Protein AF-A0A8J2SL29-F1 (afdb_monomer_lite)

InterPro domains:
  IPR000306 FYVE zinc finger [PF01363] (141-194)
  IPR000306 FYVE zinc finger [SM00064] (136-199)
  IPR001164 Arf GTPase activating protein [PF01412] (18-70)
  IPR001164 Arf GTPase activating protein [PS50115] (1-66)
  IPR001164 Arf GTPase activating protein [SM00105] (10-122)
  IPR011011 Zinc finger, FYVE/PHD-type [SSF57903] (132-194)
  IPR013083 Zinc finger, RING/FYVE/PHD-type [G3DSA:3.30.40.10] (128-197)
  IPR017455 Zinc finger, FYVE-related [PS50178] (144-193)
  IPR037278 ARFGAP/RecO-like zinc finger [SSF57863] (17-88)
  IPR038508 ArfGAP domain superfamily [G3DSA:1.10.220.150] (13-124)
  IPR052113 FYVE-type Zinc Finger Domain-Containing Protein [PTHR39490] (139-193)

Foldseek 3Di:
DDDPDDDDDDDPDDQLDLQAALQPRHGCPPWWKAFLLLLHTHHPVLLVLQVVLPVLQTDIDTCVPRNDPGHRDSRVSQVQCVVVVNHSVNLNLADSNLSSVDPSNVVSSVPPCSCVVVVDDDDPDVVVVVVSVVLVPFAAAQDPVNPQAFPPPRHGADPVFDWDAARNHNGTHTCVQFPPVLPPDPDTHGCVVRPPDPPDDPPPDDD

Radius of gyration: 20.46 Å; chains: 1; bounding box: 48×58×51 Å

Structure (mmCIF, N/CA/C/O backbone):
data_AF-A0A8J2SL29-F1
#
_entry.id   AF-A0A8J2SL29-F1
#
loop_
_atom_site.group_PDB
_atom_site.id
_atom_site.type_symbol
_atom_site.label_atom_id
_atom_site.label_alt_id
_atom_site.label_comp_id
_atom_site.label_asym_id
_atom_site.label_entity_id
_atom_site.label_seq_id
_atom_site.pdbx_PDB_ins_code
_atom_site.Cartn_x
_atom_site.Cartn_y
_atom_site.Cartn_z
_atom_site.occupancy
_atom_site.B_iso_or_equiv
_atom_site.auth_seq_id
_atom_site.auth_comp_id
_atom_site.auth_asym_id
_atom_site.auth_atom_id
_atom_site.pdbx_PDB_model_num
ATOM 1 N N . MET A 1 1 ? 18.173 -41.285 18.197 1.00 41.50 1 MET A N 1
ATOM 2 C CA . MET A 1 1 ? 18.536 -40.962 16.802 1.00 41.50 1 MET A CA 1
ATOM 3 C C . MET A 1 1 ? 17.328 -40.302 16.167 1.00 41.50 1 MET A C 1
ATOM 5 O O . MET A 1 1 ? 16.342 -40.976 15.888 1.00 41.50 1 MET A O 1
ATOM 9 N N . SER A 1 2 ? 17.353 -38.969 16.157 1.00 39.78 2 SER A N 1
ATOM 10 C CA . SER A 1 2 ? 16.231 -38.094 15.820 1.00 39.78 2 SER A CA 1
ATOM 11 C C . SER A 1 2 ? 15.780 -38.277 14.377 1.00 39.78 2 SER A C 1
ATOM 13 O O . SER A 1 2 ? 16.596 -38.396 13.471 1.00 39.78 2 SER A O 1
ATOM 15 N N . ARG A 1 3 ? 14.461 -38.296 14.180 1.00 40.00 3 ARG A N 1
ATOM 16 C CA . ARG A 1 3 ? 13.838 -38.171 12.865 1.00 40.00 3 ARG A CA 1
ATOM 17 C C . ARG A 1 3 ? 13.868 -36.692 12.497 1.00 40.00 3 ARG A C 1
ATOM 19 O O . ARG A 1 3 ? 13.018 -35.936 12.961 1.00 40.00 3 ARG A O 1
ATOM 26 N N . ASP A 1 4 ? 14.858 -36.294 11.710 1.00 35.22 4 ASP A N 1
ATOM 27 C CA . ASP A 1 4 ? 14.908 -34.964 11.114 1.00 35.22 4 ASP A CA 1
ATOM 28 C C . ASP A 1 4 ? 13.793 -34.850 10.071 1.00 35.22 4 ASP A C 1
ATOM 30 O O . ASP A 1 4 ? 13.868 -35.378 8.961 1.00 35.22 4 ASP A O 1
ATOM 34 N N . ALA A 1 5 ? 12.701 -34.200 10.469 1.00 40.53 5 ALA A N 1
ATOM 35 C CA . ALA A 1 5 ? 11.643 -33.790 9.565 1.00 40.53 5 ALA A CA 1
ATOM 36 C C . ALA A 1 5 ? 12.177 -32.643 8.698 1.00 40.53 5 ALA A C 1
ATOM 38 O O . ALA A 1 5 ? 12.240 -31.493 9.135 1.00 40.53 5 ALA A O 1
ATOM 39 N N . ALA A 1 6 ? 12.577 -32.972 7.470 1.00 39.78 6 ALA A N 1
ATOM 40 C CA . ALA A 1 6 ? 12.881 -31.990 6.442 1.00 39.78 6 ALA A CA 1
ATOM 41 C C . ALA A 1 6 ? 11.675 -31.051 6.259 1.00 39.78 6 ALA A C 1
ATOM 43 O O . ALA A 1 6 ? 10.562 -31.483 5.949 1.00 39.78 6 ALA A O 1
ATOM 44 N N . GLN A 1 7 ? 11.899 -29.758 6.493 1.00 42.91 7 GLN A N 1
ATOM 45 C CA . GLN A 1 7 ? 10.931 -28.709 6.193 1.00 42.91 7 GLN A CA 1
ATOM 46 C C . GLN A 1 7 ? 10.674 -28.670 4.676 1.00 42.91 7 GLN A C 1
ATOM 48 O O . GLN A 1 7 ? 11.618 -28.839 3.901 1.00 42.91 7 GLN A O 1
ATOM 53 N N . PRO A 1 8 ? 9.435 -28.419 4.217 1.00 36.78 8 PRO A N 1
ATOM 54 C CA . PRO A 1 8 ? 9.171 -28.258 2.795 1.00 36.78 8 PRO A CA 1
ATOM 55 C C . PRO A 1 8 ? 9.864 -26.984 2.298 1.00 36.78 8 PRO A C 1
ATOM 57 O O . PRO A 1 8 ? 9.549 -25.877 2.739 1.00 36.78 8 PRO A O 1
ATOM 60 N N . SER A 1 9 ? 10.817 -27.151 1.381 1.00 40.56 9 SER A N 1
ATOM 61 C CA . SER A 1 9 ? 11.434 -26.067 0.620 1.00 40.56 9 SER A CA 1
ATOM 62 C C . SER A 1 9 ? 10.350 -25.228 -0.055 1.00 40.56 9 SER A C 1
ATOM 64 O O . SER A 1 9 ? 9.473 -25.770 -0.733 1.00 40.56 9 SER A O 1
ATOM 66 N N . ALA A 1 10 ? 10.404 -23.913 0.148 1.00 34.53 10 ALA A N 1
ATOM 67 C CA . ALA A 1 10 ? 9.470 -22.963 -0.434 1.00 34.53 10 ALA A CA 1
ATOM 68 C C . ALA A 1 10 ? 9.444 -23.108 -1.964 1.00 34.53 10 ALA A C 1
ATOM 70 O O . ALA A 1 10 ? 10.492 -23.111 -2.608 1.00 34.53 10 ALA A O 1
ATOM 71 N N . ALA A 1 11 ? 8.246 -23.234 -2.540 1.00 30.81 11 ALA A N 1
ATOM 72 C CA . ALA A 1 11 ? 8.062 -23.159 -3.984 1.00 30.81 11 ALA A CA 1
ATOM 73 C C . ALA A 1 11 ? 8.686 -21.852 -4.519 1.00 30.81 11 ALA A C 1
ATOM 75 O O . ALA A 1 11 ? 8.551 -20.817 -3.854 1.00 30.81 11 ALA A O 1
ATOM 76 N N . PRO A 1 12 ? 9.355 -21.871 -5.688 1.00 37.59 12 PRO A N 1
ATOM 77 C CA . PRO A 1 12 ? 9.906 -20.658 -6.276 1.00 37.59 12 PRO A CA 1
ATOM 78 C C . PRO A 1 12 ? 8.771 -19.653 -6.476 1.00 37.59 12 PRO A C 1
ATOM 80 O O . PRO A 1 12 ? 7.705 -20.000 -6.991 1.00 37.59 12 PRO A O 1
ATOM 83 N N . ALA A 1 13 ? 8.983 -18.422 -6.010 1.00 43.22 13 ALA A N 1
ATOM 84 C CA . ALA A 1 13 ? 8.060 -17.321 -6.232 1.00 43.22 13 ALA A CA 1
ATOM 85 C C . ALA A 1 13 ? 7.723 -17.267 -7.728 1.00 43.22 13 ALA A C 1
ATOM 87 O O . ALA A 1 13 ? 8.631 -17.203 -8.555 1.00 43.22 13 ALA A O 1
ATOM 88 N N . ALA A 1 14 ? 6.435 -17.352 -8.076 1.00 43.16 14 ALA A N 1
ATOM 89 C CA . ALA A 1 14 ? 5.987 -17.201 -9.455 1.00 43.16 14 ALA A CA 1
ATOM 90 C C . ALA A 1 14 ? 6.643 -15.946 -10.052 1.00 43.16 14 ALA A C 1
ATOM 92 O O . ALA A 1 14 ? 6.607 -14.887 -9.418 1.00 43.16 14 ALA A O 1
ATOM 93 N N . ALA A 1 15 ? 7.298 -16.097 -11.207 1.00 53.41 15 ALA A N 1
ATOM 94 C CA . ALA A 1 15 ? 8.053 -15.029 -11.850 1.00 53.41 15 ALA A CA 1
ATOM 95 C C . ALA A 1 15 ? 7.168 -13.780 -11.971 1.00 53.41 15 ALA A C 1
ATOM 97 O O . ALA A 1 15 ? 6.084 -13.838 -12.550 1.00 53.41 15 ALA A O 1
ATOM 98 N N . LEU A 1 16 ? 7.596 -12.677 -11.352 1.00 70.19 16 LEU A N 1
ATOM 99 C CA . LEU A 1 16 ? 6.881 -11.411 -11.441 1.00 70.19 16 LEU A CA 1
ATOM 100 C C . LEU A 1 16 ? 7.092 -10.878 -12.861 1.00 70.19 16 LEU A C 1
ATOM 102 O O . LEU A 1 16 ? 8.197 -10.454 -13.188 1.00 70.19 16 LEU A O 1
ATOM 106 N N . ASP A 1 17 ? 6.064 -10.946 -13.701 1.00 80.38 17 ASP A N 1
ATOM 107 C CA . ASP A 1 17 ? 6.131 -10.395 -15.052 1.00 80.38 17 ASP A CA 1
ATOM 108 C C . ASP A 1 17 ? 5.921 -8.868 -15.058 1.00 80.38 17 ASP A C 1
ATOM 110 O O . ASP A 1 17 ? 5.335 -8.284 -14.139 1.00 80.38 17 ASP A O 1
ATOM 114 N N . ASP A 1 18 ? 6.397 -8.216 -16.117 1.00 83.81 18 ASP A N 1
ATOM 115 C CA . ASP A 1 18 ? 6.197 -6.783 -16.388 1.00 83.81 18 ASP A CA 1
ATOM 116 C C . ASP A 1 18 ? 4.820 -6.470 -16.997 1.00 83.81 18 ASP A C 1
ATOM 118 O O . ASP A 1 18 ? 4.475 -5.315 -17.274 1.00 83.81 18 ASP A O 1
ATOM 122 N N . ALA A 1 19 ? 4.011 -7.504 -17.234 1.00 82.38 19 ALA A N 1
ATOM 123 C CA . ALA A 1 19 ? 2.624 -7.353 -17.645 1.00 82.38 19 ALA A CA 1
ATOM 124 C C . ALA A 1 19 ? 1.712 -7.070 -16.441 1.00 82.38 19 ALA A C 1
ATOM 126 O O . ALA A 1 19 ? 0.581 -6.627 -16.631 1.00 82.38 19 ALA A O 1
ATOM 127 N N . CYS A 1 20 ? 2.193 -7.267 -15.212 1.00 87.06 20 CYS A N 1
ATOM 128 C CA . CYS A 1 20 ? 1.459 -7.057 -13.975 1.00 87.06 20 CYS A CA 1
ATOM 129 C C . CYS A 1 20 ? 1.958 -5.841 -13.185 1.00 87.06 20 CYS A C 1
ATOM 131 O O . CYS A 1 20 ? 3.122 -5.447 -13.199 1.00 87.06 20 CYS A O 1
ATOM 133 N N . CYS A 1 21 ? 1.050 -5.250 -12.416 1.00 89.38 21 CYS A N 1
ATOM 134 C CA . CYS A 1 21 ? 1.353 -4.176 -11.490 1.00 89.38 21 CYS A CA 1
ATOM 135 C C . CYS A 1 21 ? 2.221 -4.706 -10.352 1.00 89.38 21 CYS A C 1
ATOM 137 O O . CYS A 1 21 ? 1.799 -5.570 -9.576 1.00 89.38 21 CYS A O 1
ATOM 139 N N . PHE A 1 22 ? 3.381 -4.096 -10.161 1.00 92.44 22 PHE A N 1
ATOM 140 C CA . PHE A 1 22 ? 4.280 -4.429 -9.075 1.00 92.44 22 PHE A CA 1
ATOM 141 C C . PHE A 1 22 ? 3.649 -4.218 -7.697 1.00 92.44 22 PHE A C 1
ATOM 143 O O . PHE A 1 22 ? 4.021 -4.889 -6.749 1.00 92.44 22 PHE A O 1
ATOM 150 N N . ASP A 1 23 ? 2.654 -3.355 -7.521 1.00 90.50 23 ASP A N 1
ATOM 151 C CA . ASP A 1 23 ? 2.103 -3.088 -6.187 1.00 90.50 23 ASP A CA 1
ATOM 152 C C . ASP A 1 23 ? 0.913 -3.965 -5.794 1.00 90.50 23 ASP A C 1
ATOM 154 O O . ASP A 1 23 ? 0.680 -4.198 -4.601 1.00 90.50 23 ASP A O 1
ATOM 158 N N . CYS A 1 24 ? 0.137 -4.433 -6.767 1.00 85.56 24 CYS A N 1
ATOM 159 C CA . CYS A 1 24 ? -1.099 -5.171 -6.503 1.00 85.56 24 CYS A CA 1
ATOM 160 C C . CYS A 1 24 ? -1.271 -6.450 -7.326 1.00 85.56 24 CYS A C 1
ATOM 162 O O . CYS A 1 24 ? -2.215 -7.187 -7.060 1.00 85.56 24 CYS A O 1
ATOM 164 N N . GLY A 1 25 ? -0.393 -6.715 -8.295 1.00 85.12 25 GLY A N 1
ATOM 165 C CA . GLY A 1 25 ? -0.464 -7.881 -9.177 1.00 85.12 25 GLY A CA 1
ATOM 166 C C . GLY A 1 25 ? -1.560 -7.814 -10.244 1.00 85.12 25 GLY A C 1
ATOM 167 O O . GLY A 1 25 ? -1.769 -8.795 -10.941 1.00 85.12 25 GLY A O 1
ATOM 168 N N . ALA A 1 26 ? -2.283 -6.696 -10.375 1.00 82.94 26 ALA A N 1
ATOM 169 C CA . ALA A 1 26 ? -3.284 -6.536 -11.431 1.00 82.94 26 ALA A CA 1
ATOM 170 C C . ALA A 1 26 ? -2.615 -6.460 -12.810 1.00 82.94 26 ALA A C 1
ATOM 172 O O . ALA A 1 26 ? -1.598 -5.784 -12.940 1.00 82.94 26 ALA A O 1
ATOM 173 N N . ALA A 1 27 ? -3.204 -7.084 -13.829 1.00 82.00 27 ALA A N 1
ATOM 174 C CA . ALA A 1 27 ? -2.719 -6.977 -15.202 1.00 82.00 27 ALA A CA 1
ATOM 175 C C . ALA A 1 27 ? -2.745 -5.513 -15.691 1.00 82.00 27 ALA A C 1
ATOM 177 O O . ALA A 1 27 ? -3.721 -4.790 -15.486 1.00 82.00 27 ALA A O 1
ATOM 178 N N . CYS A 1 28 ? -1.667 -5.087 -16.344 1.00 73.12 28 CYS A N 1
ATOM 179 C CA . CYS A 1 28 ? -1.421 -3.733 -16.845 1.00 73.12 28 CYS A CA 1
ATOM 180 C C . CYS A 1 28 ? -1.555 -3.626 -18.376 1.00 73.12 28 CYS A C 1
ATOM 182 O O . CYS A 1 28 ? -1.119 -2.630 -18.945 1.00 73.12 28 CYS A O 1
ATOM 184 N N . ALA A 1 29 ? -2.156 -4.622 -19.040 1.00 63.94 29 ALA A N 1
ATOM 185 C CA . ALA A 1 29 ? -2.098 -4.832 -20.493 1.00 63.94 29 ALA A CA 1
ATOM 186 C C . ALA A 1 29 ? -2.444 -3.611 -21.377 1.00 63.94 29 ALA A C 1
ATOM 188 O O . ALA A 1 29 ? -1.905 -3.502 -22.474 1.00 63.94 29 ALA A O 1
ATOM 189 N N . HIS A 1 30 ? -3.296 -2.683 -20.918 1.00 61.12 30 HIS A N 1
ATOM 190 C CA . HIS A 1 30 ? -3.721 -1.519 -21.716 1.00 61.12 30 HIS A CA 1
ATOM 191 C C . HIS A 1 30 ? -3.519 -0.142 -21.061 1.00 61.12 30 HIS A C 1
ATOM 193 O O . HIS A 1 30 ? -3.594 0.867 -21.758 1.00 61.12 30 HIS A O 1
ATOM 199 N N . ASP A 1 31 ? -3.192 -0.094 -19.767 1.00 68.81 31 ASP A N 1
ATOM 200 C CA . ASP A 1 31 ? -2.976 1.141 -18.998 1.00 68.81 31 ASP A CA 1
ATOM 201 C C . ASP A 1 31 ? -1.706 1.010 -18.152 1.00 68.81 31 ASP A C 1
ATOM 203 O O . ASP A 1 31 ? -1.729 1.135 -16.922 1.00 68.81 31 ASP A O 1
ATOM 207 N N . ARG A 1 32 ? -0.587 0.690 -18.814 1.00 81.44 32 ARG A N 1
ATOM 208 C CA . ARG A 1 32 ? 0.700 0.522 -18.143 1.00 81.44 32 ARG A CA 1
ATOM 209 C C . ARG A 1 32 ? 1.288 1.881 -17.778 1.00 81.44 32 ARG A C 1
ATOM 211 O O . ARG A 1 32 ? 1.531 2.748 -18.621 1.00 81.44 32 ARG A O 1
ATOM 218 N N . TRP A 1 33 ? 1.508 2.053 -16.484 1.00 88.88 33 TRP A N 1
ATOM 219 C CA . TRP A 1 33 ? 2.273 3.154 -15.926 1.00 88.88 33 TRP A CA 1
ATOM 220 C C . TRP A 1 33 ? 3.627 2.625 -15.487 1.00 88.88 33 TRP A C 1
ATOM 222 O O . TRP A 1 33 ? 3.718 1.515 -14.973 1.00 88.88 33 TRP A O 1
ATOM 232 N N . LEU A 1 34 ? 4.667 3.429 -15.634 1.00 89.62 34 LEU A N 1
ATOM 233 C CA . LEU A 1 34 ? 6.001 3.090 -15.175 1.00 89.62 34 LEU A CA 1
ATOM 234 C C . LEU A 1 34 ? 6.384 3.971 -13.991 1.00 89.62 34 LEU A C 1
ATOM 236 O O . LEU A 1 34 ? 6.231 5.192 -14.041 1.00 89.62 34 LEU A O 1
ATOM 240 N N . CYS A 1 35 ? 6.944 3.368 -12.946 1.00 90.12 35 CYS A N 1
ATOM 241 C CA . CYS A 1 35 ? 7.785 4.086 -11.999 1.00 90.12 35 CYS A CA 1
ATOM 242 C C . CYS A 1 35 ? 9.242 3.999 -12.462 1.00 90.12 35 CYS A C 1
ATOM 244 O O . CYS A 1 35 ? 9.890 2.978 -12.251 1.00 90.12 35 CYS A O 1
ATOM 246 N N . ALA A 1 36 ? 9.764 5.065 -13.070 1.00 85.56 36 ALA A N 1
ATOM 247 C CA . ALA A 1 36 ? 11.136 5.097 -13.582 1.00 85.56 36 ALA A CA 1
ATOM 248 C C . ALA A 1 36 ? 12.182 5.039 -12.457 1.00 85.56 36 ALA A C 1
ATOM 25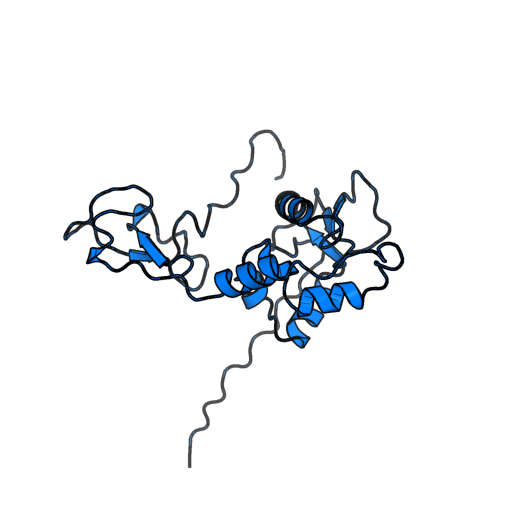0 O O . ALA A 1 36 ? 13.280 4.547 -12.659 1.00 85.56 36 ALA A O 1
ATOM 251 N N . THR A 1 37 ? 11.832 5.511 -11.256 1.00 86.25 37 THR A N 1
ATOM 252 C CA . THR A 1 37 ? 12.717 5.483 -10.080 1.00 86.25 37 THR A CA 1
ATOM 253 C C . THR A 1 37 ? 12.988 4.070 -9.567 1.00 86.25 37 THR A C 1
ATOM 255 O O . THR A 1 37 ? 14.054 3.811 -9.022 1.00 86.25 37 THR A O 1
ATOM 258 N N . HIS A 1 38 ? 12.018 3.164 -9.706 1.00 88.12 38 HIS A N 1
ATOM 259 C CA . HIS A 1 38 ? 12.146 1.783 -9.236 1.00 88.12 38 HIS A CA 1
ATOM 260 C C . HIS A 1 38 ? 12.158 0.767 -10.385 1.00 88.12 38 HIS A C 1
ATOM 262 O O . HIS A 1 38 ? 12.261 -0.422 -10.121 1.00 88.12 38 HIS A O 1
ATOM 268 N N . ASN A 1 39 ? 12.055 1.230 -11.636 1.00 89.25 39 ASN A N 1
ATOM 269 C CA . ASN A 1 39 ? 11.913 0.412 -12.839 1.00 89.25 39 ASN A CA 1
ATOM 270 C C . ASN A 1 39 ? 10.795 -0.630 -12.706 1.00 89.25 39 ASN A C 1
ATOM 272 O O . ASN A 1 39 ? 11.011 -1.805 -12.952 1.00 89.25 39 ASN A O 1
ATOM 276 N N . VAL A 1 40 ? 9.588 -0.213 -12.317 1.00 91.19 40 VAL A N 1
ATOM 277 C CA . VAL A 1 40 ? 8.460 -1.148 -12.150 1.00 91.19 40 VAL A CA 1
ATOM 278 C C . VAL A 1 40 ? 7.198 -0.707 -12.862 1.00 91.19 40 VAL A C 1
ATOM 280 O O . VAL A 1 40 ? 6.889 0.487 -12.925 1.00 91.19 40 VAL A O 1
ATOM 283 N N . SER A 1 41 ? 6.431 -1.685 -13.338 1.00 91.81 41 SER A N 1
ATOM 284 C CA . SER A 1 41 ? 5.114 -1.466 -13.929 1.00 91.81 41 SER A CA 1
ATOM 285 C C . SER A 1 41 ? 4.060 -1.266 -12.844 1.00 91.81 41 SER A C 1
ATOM 287 O O . SER A 1 41 ? 4.015 -1.968 -11.835 1.00 91.81 41 SER A O 1
ATOM 289 N N . LEU A 1 42 ? 3.149 -0.331 -13.069 1.00 90.94 42 LEU A N 1
ATOM 290 C CA . LEU A 1 42 ? 2.065 0.036 -12.174 1.00 90.94 42 LEU A CA 1
ATOM 291 C C . LEU A 1 42 ? 0.753 0.107 -12.951 1.00 90.94 42 LEU A C 1
ATOM 293 O O . LEU A 1 42 ? 0.708 0.554 -14.096 1.00 90.94 42 LEU A O 1
ATOM 297 N N . CYS A 1 43 ? -0.342 -0.261 -12.292 1.00 88.81 43 CYS A N 1
ATOM 298 C CA . CYS A 1 43 ? -1.672 0.094 -12.773 1.00 88.81 43 CYS A CA 1
ATOM 299 C C . CYS A 1 43 ? -1.986 1.556 -12.427 1.00 88.81 43 CYS A C 1
ATOM 301 O O . CYS A 1 43 ? -1.408 2.120 -11.492 1.00 88.81 43 CYS A O 1
ATOM 303 N N . ILE A 1 44 ? -2.970 2.150 -13.104 1.00 85.50 44 ILE A N 1
ATOM 304 C CA . ILE A 1 44 ? -3.382 3.548 -12.889 1.00 85.50 44 ILE A CA 1
ATOM 305 C C . ILE A 1 44 ? -3.674 3.887 -11.416 1.00 85.50 44 ILE A C 1
ATOM 307 O O . ILE A 1 44 ? -3.298 4.952 -10.923 1.00 85.50 44 ILE A O 1
ATOM 311 N N . SER A 1 45 ? -4.288 2.967 -10.664 1.00 86.50 45 SER A N 1
ATOM 312 C CA . SER A 1 45 ? -4.587 3.193 -9.246 1.00 86.50 45 SER A CA 1
ATOM 313 C C . SER A 1 45 ? -3.331 3.227 -8.373 1.00 86.50 45 SER A C 1
ATOM 315 O O . SER A 1 45 ? -3.266 4.009 -7.426 1.00 86.50 45 SER A O 1
ATOM 317 N N . CYS A 1 46 ? -2.336 2.386 -8.661 1.00 89.38 46 CYS A N 1
ATOM 318 C CA . CYS A 1 46 ? -1.064 2.396 -7.940 1.00 89.38 46 CYS A CA 1
ATOM 319 C C . CYS A 1 46 ? -0.193 3.575 -8.381 1.00 89.38 46 CYS A C 1
ATOM 321 O O . CYS A 1 46 ? 0.389 4.240 -7.529 1.00 89.38 46 CYS A O 1
ATOM 323 N N . ALA A 1 47 ? -0.217 3.934 -9.664 1.00 89.56 47 ALA A N 1
ATOM 324 C CA . ALA A 1 47 ? 0.393 5.158 -10.173 1.00 89.56 47 ALA A CA 1
ATOM 325 C C . ALA A 1 47 ? -0.104 6.406 -9.419 1.00 89.56 47 ALA A C 1
ATOM 327 O O . ALA A 1 47 ? 0.698 7.262 -9.055 1.00 89.56 47 ALA A O 1
ATOM 328 N N . GLY A 1 48 ? -1.401 6.487 -9.096 1.00 86.12 48 GLY A N 1
ATOM 329 C CA . GLY A 1 48 ? -1.951 7.560 -8.258 1.00 86.12 48 GLY A CA 1
ATOM 330 C C . GLY A 1 48 ? -1.340 7.627 -6.851 1.00 86.12 48 GLY A C 1
ATOM 331 O O . GLY A 1 48 ? -1.025 8.714 -6.370 1.00 86.12 48 GLY A O 1
ATOM 332 N N . VAL A 1 49 ? -1.102 6.477 -6.208 1.00 87.88 49 VAL A N 1
ATOM 333 C CA . VAL A 1 49 ? -0.412 6.423 -4.904 1.00 87.88 49 VAL A CA 1
ATOM 334 C C . VAL A 1 49 ? 1.029 6.900 -5.040 1.00 87.88 49 VAL A C 1
ATOM 336 O O . VAL A 1 49 ? 1.483 7.715 -4.245 1.00 87.88 49 VAL A O 1
ATOM 339 N N . HIS A 1 50 ? 1.728 6.442 -6.074 1.00 91.12 50 HIS A N 1
ATOM 340 C CA . HIS A 1 50 ? 3.101 6.847 -6.343 1.00 91.12 50 HIS A CA 1
ATOM 341 C C . HIS A 1 50 ? 3.241 8.346 -6.632 1.00 91.12 50 HIS A C 1
ATOM 343 O O . HIS A 1 50 ? 4.216 8.955 -6.208 1.00 91.12 50 HIS A O 1
ATOM 349 N N . ARG A 1 51 ? 2.256 8.969 -7.292 1.00 86.19 51 ARG A N 1
ATOM 350 C CA . ARG A 1 51 ? 2.219 10.431 -7.467 1.00 86.19 51 ARG A CA 1
ATOM 351 C C . ARG A 1 51 ? 2.142 11.165 -6.129 1.00 86.19 51 ARG A C 1
ATOM 353 O O . ARG A 1 51 ? 2.804 12.183 -5.965 1.00 86.19 51 ARG A O 1
ATOM 360 N N . ALA A 1 52 ? 1.379 10.635 -5.172 1.00 82.94 52 ALA A N 1
ATOM 361 C CA . ALA A 1 52 ? 1.257 11.217 -3.836 1.00 82.94 52 ALA A CA 1
ATOM 362 C C . ALA A 1 52 ? 2.533 11.077 -2.980 1.00 82.94 52 ALA A C 1
ATOM 364 O O . ALA A 1 52 ? 2.687 11.828 -2.023 1.00 82.94 52 ALA A O 1
ATOM 365 N N . LEU A 1 53 ? 3.451 10.160 -3.320 1.00 83.12 53 LEU A N 1
ATOM 366 C CA . LEU A 1 53 ? 4.764 10.043 -2.661 1.00 83.12 53 LEU A CA 1
ATOM 367 C C . LEU A 1 53 ? 5.710 11.201 -3.004 1.00 83.12 53 LEU A C 1
ATOM 369 O O . LEU A 1 53 ? 6.671 11.448 -2.280 1.00 83.12 53 LEU A O 1
ATOM 373 N N . GLY A 1 54 ? 5.452 11.887 -4.118 1.00 79.81 54 GLY A N 1
ATOM 374 C CA . GLY A 1 54 ? 6.329 12.913 -4.661 1.00 79.81 54 GLY A CA 1
ATOM 375 C C . GLY A 1 54 ? 7.432 12.349 -5.561 1.00 79.81 54 GLY A C 1
ATOM 376 O O . GLY A 1 54 ? 7.875 11.205 -5.432 1.00 79.81 54 GLY A O 1
ATOM 377 N N . ALA A 1 55 ? 7.896 13.193 -6.484 1.00 80.62 55 ALA A N 1
ATOM 378 C CA . ALA A 1 55 ? 8.855 12.825 -7.527 1.00 80.62 55 ALA A CA 1
ATOM 379 C C . ALA A 1 55 ? 10.230 12.387 -6.989 1.00 80.62 55 ALA A C 1
ATOM 381 O O . ALA A 1 55 ? 10.922 11.631 -7.663 1.00 80.62 55 ALA A O 1
ATOM 382 N N . GLY A 1 56 ? 10.608 12.823 -5.780 1.00 74.50 56 GLY A N 1
ATOM 383 C CA . GLY A 1 56 ? 11.862 12.415 -5.136 1.00 74.50 56 GLY A CA 1
ATOM 384 C C . GLY A 1 56 ? 11.861 10.971 -4.626 1.00 74.50 56 GLY A C 1
ATOM 385 O O . GLY A 1 56 ? 12.920 10.369 -4.483 1.00 74.50 56 GLY A O 1
ATOM 386 N N . ILE A 1 57 ? 10.679 10.396 -4.387 1.00 82.62 57 ILE A N 1
ATOM 387 C CA . ILE A 1 57 ? 10.528 8.997 -3.973 1.00 82.62 57 ILE A CA 1
ATOM 388 C C . ILE A 1 57 ? 10.114 8.140 -5.161 1.00 82.62 57 ILE A C 1
ATOM 390 O O . ILE A 1 57 ? 10.651 7.056 -5.351 1.00 82.62 57 ILE A O 1
ATOM 394 N N . SER A 1 58 ? 9.166 8.607 -5.972 1.00 88.56 58 SER A N 1
ATOM 395 C CA . SER A 1 58 ? 8.695 7.865 -7.133 1.00 88.56 58 SER A CA 1
ATOM 396 C C . SER A 1 58 ? 8.370 8.785 -8.301 1.00 88.56 58 SER A C 1
ATOM 398 O O . SER A 1 58 ? 7.376 9.511 -8.291 1.00 88.56 58 SER A O 1
ATOM 400 N N . PHE A 1 59 ? 9.130 8.642 -9.379 1.00 87.75 59 PHE A N 1
ATOM 401 C CA . PHE A 1 59 ? 8.862 9.297 -10.646 1.00 87.75 59 PHE A CA 1
ATOM 402 C C . PHE A 1 59 ? 7.995 8.419 -11.549 1.00 87.75 59 PHE A C 1
ATOM 404 O O . PHE A 1 59 ? 8.420 7.344 -11.970 1.00 87.75 59 PHE A O 1
ATOM 411 N N . VAL A 1 60 ? 6.769 8.866 -11.825 1.00 88.62 60 VAL A N 1
ATOM 412 C CA . VAL A 1 60 ? 5.765 8.095 -12.573 1.00 88.62 60 VAL A CA 1
ATOM 413 C C . VAL A 1 60 ? 5.567 8.669 -13.973 1.00 88.62 60 VAL A C 1
ATOM 415 O O . VAL A 1 60 ? 5.376 9.878 -14.120 1.00 88.62 60 VAL A O 1
ATOM 418 N N . ARG A 1 61 ? 5.538 7.795 -14.981 1.00 84.06 61 ARG A N 1
ATOM 419 C CA . ARG A 1 61 ? 5.243 8.113 -16.385 1.00 84.06 61 ARG A CA 1
ATOM 420 C C . ARG A 1 61 ? 4.164 7.191 -16.939 1.00 84.06 61 ARG A C 1
ATOM 422 O O . ARG A 1 61 ? 4.101 6.018 -16.579 1.00 84.06 61 ARG A O 1
ATOM 429 N N . SER A 1 62 ? 3.294 7.725 -17.786 1.00 82.50 62 SER A N 1
ATOM 430 C CA . SER A 1 62 ? 2.396 6.924 -18.613 1.00 82.50 62 SER A CA 1
ATOM 431 C C . SER A 1 62 ? 3.143 6.506 -19.864 1.00 82.50 62 SER A C 1
ATOM 433 O O . SER A 1 62 ? 3.600 7.363 -20.612 1.00 82.50 62 SER A O 1
ATOM 435 N N . GLU A 1 63 ? 3.220 5.215 -20.156 1.00 71.88 63 GLU A N 1
ATOM 436 C CA . GLU A 1 63 ? 3.861 4.791 -21.404 1.00 71.88 63 GLU A CA 1
ATOM 437 C C . GLU A 1 63 ? 3.081 5.240 -22.640 1.00 71.88 63 GLU A C 1
ATOM 439 O O . GLU A 1 63 ? 3.673 5.562 -23.665 1.00 71.88 63 GLU A O 1
ATOM 444 N N . ARG A 1 64 ? 1.751 5.312 -22.528 1.00 69.56 64 ARG A N 1
ATOM 445 C CA . ARG A 1 64 ? 0.868 5.717 -23.622 1.00 69.56 64 ARG A CA 1
ATOM 446 C C . ARG A 1 64 ? 0.812 7.231 -23.817 1.00 69.56 64 ARG A C 1
ATOM 448 O O . ARG A 1 64 ? 0.733 7.681 -24.954 1.00 69.56 64 ARG A O 1
ATOM 455 N N . LEU A 1 65 ? 0.766 8.002 -22.730 1.00 65.75 65 LEU A N 1
ATOM 456 C CA . LEU A 1 65 ? 0.579 9.457 -22.808 1.00 65.75 65 LEU A CA 1
ATOM 457 C C . LEU A 1 65 ? 1.902 10.220 -22.852 1.00 65.75 65 LEU A C 1
ATOM 459 O O . LEU A 1 65 ? 1.981 11.237 -23.530 1.00 65.75 65 LEU A O 1
ATOM 463 N N . ASP A 1 66 ? 2.920 9.739 -22.136 1.00 61.84 66 ASP A N 1
ATOM 464 C CA . ASP A 1 66 ? 4.191 10.452 -21.986 1.00 61.84 66 ASP A CA 1
ATOM 465 C C . ASP A 1 66 ? 5.298 9.864 -22.877 1.00 61.84 66 ASP A C 1
ATOM 467 O O . ASP A 1 66 ? 6.319 10.517 -23.090 1.00 61.84 66 ASP A O 1
ATOM 471 N N . GLY A 1 67 ? 5.111 8.638 -23.388 1.00 58.56 67 GLY A N 1
ATOM 472 C CA . GLY A 1 67 ? 6.194 7.834 -23.949 1.00 58.56 67 GLY A CA 1
ATOM 473 C C . GLY A 1 67 ? 7.193 7.422 -22.862 1.00 58.56 67 GLY A C 1
ATOM 474 O O . GLY A 1 67 ? 7.404 8.121 -21.867 1.00 58.56 67 GLY A O 1
ATOM 475 N N . CYS A 1 68 ? 7.815 6.256 -23.008 1.00 60.25 68 CYS A N 1
ATOM 476 C CA . CYS A 1 68 ? 8.845 5.841 -22.068 1.00 60.25 68 CYS A CA 1
ATOM 477 C C . CYS A 1 68 ? 10.019 5.167 -22.767 1.00 60.25 68 CYS A C 1
ATOM 479 O O . CYS A 1 68 ? 9.846 4.167 -23.454 1.00 60.25 68 CYS A O 1
ATOM 481 N N . GLU A 1 69 ? 11.217 5.713 -22.561 1.00 59.38 69 GLU A N 1
ATOM 482 C CA . GLU A 1 69 ? 12.479 5.098 -22.992 1.00 59.38 69 GLU A CA 1
ATOM 483 C C . GLU A 1 69 ? 12.941 4.004 -22.018 1.00 59.38 69 GLU A C 1
ATOM 485 O O . GLU A 1 69 ? 13.761 3.156 -22.355 1.00 59.38 69 GLU A O 1
ATOM 490 N N . THR A 1 70 ? 12.437 4.034 -20.784 1.00 64.88 70 THR A N 1
ATOM 491 C CA . THR A 1 70 ? 12.844 3.135 -19.707 1.00 64.88 70 THR A CA 1
ATOM 492 C C . THR A 1 70 ? 11.898 1.939 -19.651 1.00 64.88 70 THR A C 1
ATOM 494 O O . THR A 1 70 ? 10.691 2.108 -19.527 1.00 64.88 70 THR A O 1
ATOM 497 N N . ALA A 1 71 ? 12.425 0.719 -19.716 1.00 72.81 71 ALA A N 1
ATOM 498 C CA . ALA A 1 71 ? 11.617 -0.475 -19.488 1.00 72.81 71 ALA A CA 1
ATOM 499 C C . ALA A 1 71 ? 11.434 -0.729 -17.982 1.00 72.81 71 ALA A C 1
ATOM 501 O O . ALA A 1 71 ? 12.320 -0.433 -17.169 1.00 72.81 71 ALA A O 1
ATOM 502 N N . SER A 1 72 ? 10.280 -1.281 -17.611 1.00 84.44 72 SER A N 1
ATOM 503 C CA . SER A 1 72 ? 10.113 -1.935 -16.313 1.00 84.44 72 SER A CA 1
ATOM 504 C C . SER A 1 72 ? 10.947 -3.208 -16.255 1.00 84.44 72 SER A C 1
ATOM 506 O O . SER A 1 72 ? 11.100 -3.887 -17.264 1.00 84.44 72 SER A O 1
ATOM 508 N N . ASP A 1 73 ? 11.437 -3.516 -15.064 1.00 87.94 73 ASP A N 1
ATOM 509 C CA . ASP A 1 73 ? 12.039 -4.784 -14.687 1.00 87.94 73 ASP A CA 1
ATOM 510 C C . ASP A 1 73 ? 11.570 -5.123 -13.264 1.00 87.94 73 ASP A C 1
ATOM 512 O O . ASP A 1 73 ? 12.251 -4.931 -12.246 1.00 87.94 73 ASP A O 1
ATOM 516 N N . ASN A 1 74 ? 10.325 -5.586 -13.198 1.00 91.25 74 ASN A N 1
ATOM 517 C CA . ASN A 1 74 ? 9.666 -5.992 -11.969 1.00 91.25 74 ASN A CA 1
ATOM 518 C C . ASN A 1 74 ? 10.455 -7.087 -11.238 1.00 91.25 74 ASN A C 1
ATOM 520 O O . ASN A 1 74 ? 10.495 -7.108 -10.001 1.00 91.25 74 ASN A O 1
ATOM 524 N N . ALA A 1 75 ? 11.066 -8.000 -11.994 1.00 89.25 75 ALA A N 1
ATOM 525 C CA . ALA A 1 75 ? 11.819 -9.123 -11.460 1.00 89.25 75 ALA A CA 1
ATOM 526 C C . ALA A 1 75 ? 13.107 -8.659 -10.769 1.00 89.25 75 ALA A C 1
ATOM 528 O O . ALA A 1 75 ? 13.374 -9.096 -9.647 1.00 89.25 75 ALA A O 1
ATOM 529 N N . ALA A 1 76 ? 13.868 -7.739 -11.371 1.00 88.62 76 ALA A N 1
ATOM 530 C CA . ALA A 1 76 ? 15.094 -7.219 -10.772 1.00 88.62 76 ALA A CA 1
ATOM 531 C C . ALA A 1 76 ? 14.825 -6.465 -9.468 1.00 88.62 76 ALA A C 1
ATOM 533 O O . ALA A 1 76 ? 15.523 -6.694 -8.475 1.00 88.62 76 ALA A O 1
ATOM 534 N N . PHE A 1 77 ? 13.793 -5.614 -9.428 1.00 90.88 77 PHE A N 1
ATOM 535 C CA . PHE A 1 77 ? 13.458 -4.909 -8.191 1.00 90.88 77 PHE A CA 1
ATOM 536 C C . PHE A 1 77 ? 12.957 -5.876 -7.108 1.00 90.88 77 PHE A C 1
ATOM 538 O O . PHE A 1 77 ? 13.383 -5.782 -5.956 1.00 90.88 77 PHE A O 1
ATOM 545 N N . ALA A 1 78 ? 12.122 -6.862 -7.462 1.00 90.50 78 ALA A N 1
ATOM 546 C CA . ALA A 1 78 ? 11.690 -7.900 -6.523 1.00 90.50 78 ALA A CA 1
ATOM 547 C C . ALA A 1 78 ? 12.875 -8.701 -5.959 1.00 90.50 78 ALA A C 1
ATOM 549 O O . ALA A 1 78 ? 12.971 -8.875 -4.745 1.00 90.50 78 ALA A O 1
ATOM 550 N N . ALA A 1 79 ? 13.793 -9.145 -6.820 1.00 88.62 79 ALA A N 1
ATOM 551 C CA . ALA A 1 79 ? 14.983 -9.888 -6.417 1.00 88.62 79 ALA A CA 1
ATOM 552 C C . ALA A 1 79 ? 15.896 -9.056 -5.505 1.00 88.62 79 ALA A C 1
ATOM 554 O O . ALA A 1 79 ? 16.445 -9.573 -4.532 1.00 88.62 79 ALA A O 1
ATOM 555 N N . TYR A 1 80 ? 16.026 -7.755 -5.775 1.00 87.88 80 TYR A N 1
ATOM 556 C CA . TYR A 1 80 ? 16.793 -6.856 -4.923 1.00 87.88 80 TYR A CA 1
ATOM 557 C C . TYR A 1 80 ? 16.174 -6.710 -3.531 1.00 87.88 80 TYR A C 1
ATOM 559 O O . TYR A 1 80 ? 16.893 -6.798 -2.535 1.00 87.88 80 TYR A O 1
ATOM 567 N N . LEU A 1 81 ? 14.855 -6.519 -3.446 1.00 86.62 81 LEU A N 1
ATOM 568 C CA . LEU A 1 81 ? 14.148 -6.435 -2.167 1.00 86.62 81 LEU A CA 1
ATOM 569 C C . LEU A 1 81 ? 14.305 -7.725 -1.349 1.00 86.62 81 LEU A C 1
ATOM 571 O O . LEU A 1 81 ? 14.639 -7.650 -0.167 1.00 86.62 81 LEU A O 1
ATOM 575 N N . GLU A 1 82 ? 14.142 -8.890 -1.983 1.00 87.31 82 GLU A N 1
ATOM 576 C CA . GLU A 1 82 ? 14.366 -10.206 -1.364 1.00 87.31 82 GLU A CA 1
ATOM 577 C C . GLU A 1 82 ? 15.790 -10.321 -0.798 1.00 87.31 82 GLU A C 1
ATOM 579 O O . GLU A 1 82 ? 15.970 -10.636 0.379 1.00 87.31 82 GLU A O 1
ATOM 584 N N . ALA A 1 83 ? 16.808 -9.967 -1.592 1.00 84.44 83 ALA A N 1
ATOM 585 C CA . ALA A 1 83 ? 18.209 -9.996 -1.166 1.00 84.44 83 ALA A CA 1
ATOM 586 C C . ALA A 1 83 ? 18.512 -9.058 0.020 1.00 84.44 83 ALA A C 1
ATOM 588 O O . ALA A 1 83 ? 19.464 -9.294 0.761 1.00 84.44 83 ALA A O 1
ATOM 589 N N . HIS A 1 84 ? 17.698 -8.017 0.224 1.00 82.19 84 HIS A N 1
ATOM 590 C CA . HIS A 1 84 ? 17.820 -7.061 1.331 1.00 82.19 84 HIS A CA 1
ATOM 591 C C . HIS A 1 84 ? 16.799 -7.321 2.453 1.00 82.19 84 HIS A C 1
ATOM 593 O O . HIS A 1 84 ? 16.509 -6.431 3.255 1.00 82.19 84 HIS A O 1
ATOM 599 N N . GLY A 1 85 ? 16.251 -8.540 2.529 1.00 80.06 85 GLY A N 1
ATOM 600 C CA . GLY A 1 85 ? 15.396 -8.986 3.631 1.00 80.06 85 GLY A CA 1
ATOM 601 C C . GLY A 1 85 ? 13.968 -8.440 3.592 1.00 80.06 85 GLY A C 1
ATOM 602 O O . GLY A 1 85 ? 13.282 -8.446 4.614 1.00 80.06 85 GLY A O 1
ATOM 603 N N . VAL A 1 86 ? 13.505 -7.964 2.434 1.00 81.56 86 VAL A N 1
ATOM 604 C CA . VAL A 1 86 ? 12.129 -7.504 2.211 1.00 81.56 86 VAL A CA 1
ATOM 605 C C . VAL A 1 86 ? 11.456 -8.445 1.213 1.00 81.56 86 VAL A C 1
ATOM 607 O O . VAL A 1 86 ? 11.335 -8.113 0.032 1.00 81.56 86 VAL A O 1
ATOM 610 N N . PRO A 1 87 ? 11.010 -9.635 1.656 1.00 83.44 87 PRO A N 1
ATOM 611 C CA . PRO A 1 87 ? 10.410 -10.580 0.742 1.00 83.44 87 PRO A CA 1
ATOM 612 C C . PRO A 1 87 ? 9.092 -10.052 0.185 1.00 83.44 87 PRO A C 1
ATOM 614 O O . PRO A 1 87 ? 8.393 -9.250 0.815 1.00 83.44 87 PRO A O 1
ATOM 617 N N . ARG A 1 88 ? 8.692 -10.544 -0.987 1.00 80.50 88 ARG A N 1
ATOM 618 C CA . ARG A 1 88 ? 7.514 -10.069 -1.724 1.00 80.50 88 ARG A CA 1
ATOM 619 C C . ARG A 1 88 ? 6.240 -10.078 -0.881 1.00 80.50 88 ARG A C 1
ATOM 621 O O . ARG A 1 88 ? 5.425 -9.158 -0.958 1.00 80.50 88 ARG A O 1
ATOM 628 N N . ARG A 1 89 ? 6.072 -11.107 -0.049 1.00 81.00 89 ARG A N 1
ATOM 629 C CA . ARG A 1 89 ? 4.959 -11.221 0.904 1.00 81.00 89 ARG A CA 1
ATOM 630 C C . ARG A 1 89 ? 4.926 -10.046 1.881 1.00 81.00 89 ARG A C 1
ATOM 632 O O . ARG A 1 89 ? 3.855 -9.503 2.145 1.00 81.00 89 ARG A O 1
ATOM 639 N N . ASP A 1 90 ? 6.082 -9.663 2.404 1.00 78.12 90 ASP A N 1
ATOM 640 C CA . ASP A 1 90 ? 6.207 -8.631 3.428 1.00 78.12 90 ASP A CA 1
ATOM 641 C C . ASP A 1 90 ? 6.087 -7.237 2.790 1.00 78.12 90 ASP A C 1
ATOM 643 O O . ASP A 1 90 ? 5.399 -6.371 3.336 1.00 78.12 90 ASP A O 1
ATOM 647 N N . TRP A 1 91 ? 6.606 -7.062 1.566 1.00 82.81 91 TRP A N 1
ATOM 648 C CA . TRP A 1 91 ? 6.316 -5.900 0.720 1.00 82.81 91 TRP A CA 1
ATOM 649 C C . TRP A 1 91 ? 4.809 -5.717 0.528 1.00 82.81 91 TRP A C 1
ATOM 651 O O . TRP A 1 91 ? 4.260 -4.656 0.812 1.00 82.81 91 TRP A O 1
ATOM 661 N N . LEU A 1 92 ? 4.098 -6.768 0.107 1.00 82.12 92 LEU A N 1
ATOM 662 C CA . LEU A 1 92 ? 2.653 -6.705 -0.108 1.00 82.12 92 LEU A CA 1
ATOM 663 C C . LEU A 1 92 ? 1.856 -6.514 1.196 1.00 82.12 92 LEU A C 1
ATOM 665 O O . LEU A 1 92 ? 0.772 -5.925 1.171 1.00 82.12 92 LEU A O 1
ATOM 669 N N . ALA A 1 93 ? 2.382 -6.969 2.333 1.00 77.12 93 ALA A N 1
ATOM 670 C CA . ALA A 1 93 ? 1.772 -6.757 3.642 1.00 77.12 93 ALA A CA 1
ATOM 671 C C . ALA A 1 93 ? 1.918 -5.311 4.145 1.00 77.12 93 ALA A C 1
ATOM 673 O O . ALA A 1 93 ? 1.047 -4.841 4.884 1.00 77.12 93 ALA A O 1
ATOM 674 N N . ALA A 1 94 ? 2.972 -4.600 3.734 1.00 72.38 94 ALA A N 1
ATOM 675 C CA . ALA A 1 94 ? 3.162 -3.192 4.055 1.00 72.38 94 ALA A CA 1
ATOM 676 C C . ALA A 1 94 ? 2.125 -2.301 3.344 1.00 72.38 94 ALA A C 1
ATOM 678 O O . ALA A 1 94 ? 1.631 -2.607 2.251 1.00 72.38 94 ALA A O 1
ATOM 679 N N . GLY A 1 95 ? 1.788 -1.168 3.968 1.00 76.62 95 GLY A N 1
ATOM 680 C CA . GLY A 1 95 ? 0.914 -0.161 3.363 1.00 76.62 95 GLY A CA 1
ATOM 681 C C . GLY A 1 95 ? 1.502 0.374 2.053 1.00 76.62 95 GLY A C 1
ATOM 682 O O . GLY A 1 95 ? 2.714 0.527 1.947 1.00 76.62 95 GLY A O 1
ATOM 683 N N . ARG A 1 96 ? 0.653 0.680 1.059 1.00 80.12 96 ARG A N 1
ATOM 684 C CA . ARG A 1 96 ? 1.099 1.060 -0.302 1.00 80.12 96 ARG A CA 1
ATOM 685 C C . ARG A 1 96 ? 2.098 2.224 -0.319 1.00 80.12 96 ARG A C 1
ATOM 687 O O . ARG A 1 96 ? 3.040 2.203 -1.091 1.00 80.12 96 ARG A O 1
ATOM 694 N N . VAL A 1 97 ? 1.913 3.200 0.568 1.00 79.56 97 VAL A N 1
ATOM 695 C CA . VAL A 1 97 ? 2.837 4.334 0.738 1.00 79.56 97 VAL A CA 1
ATOM 696 C C . VAL A 1 97 ? 4.132 3.894 1.429 1.00 79.56 97 VAL A C 1
ATOM 698 O O . VAL A 1 97 ? 5.228 4.192 0.976 1.00 79.56 97 VAL A O 1
ATOM 701 N N . SER A 1 98 ? 3.998 3.137 2.516 1.00 78.25 98 SER A N 1
ATOM 702 C CA . SER A 1 98 ? 5.083 2.731 3.411 1.00 78.25 98 SER A CA 1
ATOM 703 C C . SER A 1 98 ? 6.158 1.874 2.732 1.00 78.25 98 SER A C 1
ATOM 705 O O . SER A 1 98 ? 7.328 1.989 3.077 1.00 78.25 98 SER A O 1
ATOM 707 N N . ARG A 1 99 ? 5.790 1.046 1.747 1.00 88.38 99 ARG A N 1
ATOM 708 C CA . ARG A 1 99 ? 6.715 0.158 1.013 1.00 88.38 99 ARG A CA 1
ATOM 709 C C . ARG A 1 99 ? 7.941 0.887 0.452 1.00 88.38 99 ARG A C 1
ATOM 711 O O . ARG A 1 99 ? 9.064 0.399 0.560 1.00 88.38 99 ARG A O 1
ATOM 718 N N . TYR A 1 100 ? 7.735 2.096 -0.061 1.00 87.94 100 TYR A N 1
ATOM 719 C CA . TYR A 1 100 ? 8.778 2.899 -0.701 1.00 87.94 100 TYR A CA 1
ATOM 720 C C . TYR A 1 100 ? 9.681 3.654 0.284 1.00 87.94 100 TYR A C 1
ATOM 722 O O . TYR A 1 100 ? 10.707 4.194 -0.123 1.00 87.94 100 TYR A O 1
ATOM 730 N N . TYR A 1 101 ? 9.356 3.639 1.578 1.00 82.69 101 TYR A N 1
ATOM 731 C CA . TYR A 1 101 ? 10.204 4.180 2.647 1.00 82.69 101 TYR A CA 1
ATOM 732 C C . TYR A 1 101 ? 11.039 3.104 3.352 1.00 82.69 101 TYR A C 1
ATOM 734 O O . TYR A 1 101 ? 11.749 3.401 4.309 1.00 82.69 101 TYR A O 1
ATOM 742 N N . THR A 1 102 ? 10.982 1.853 2.888 1.00 78.62 102 THR A N 1
ATOM 743 C CA . THR A 1 102 ? 11.868 0.797 3.391 1.00 78.62 102 THR A CA 1
ATOM 744 C C . THR A 1 102 ? 13.336 1.118 3.068 1.00 78.62 102 THR A C 1
ATOM 746 O O . THR A 1 102 ? 13.612 1.671 1.998 1.00 78.62 102 THR A O 1
ATOM 749 N N . PRO A 1 103 ? 14.301 0.719 3.924 1.00 78.94 103 PRO A N 1
ATOM 750 C CA . PRO A 1 103 ? 15.725 0.881 3.621 1.00 78.94 103 PRO A CA 1
ATOM 751 C C . PRO A 1 103 ? 16.133 0.234 2.292 1.00 78.94 103 PRO A C 1
ATOM 753 O O . PRO A 1 103 ? 16.924 0.805 1.552 1.00 78.94 103 PRO A O 1
ATOM 756 N N . ALA A 1 104 ? 15.546 -0.917 1.944 1.00 79.31 104 ALA A N 1
ATOM 757 C CA . ALA A 1 104 ? 15.805 -1.587 0.672 1.00 79.31 104 ALA A CA 1
ATOM 758 C C . ALA A 1 104 ? 15.331 -0.752 -0.532 1.00 79.31 104 ALA A C 1
ATOM 760 O O . ALA A 1 104 ? 16.088 -0.561 -1.479 1.00 79.31 104 ALA A O 1
ATOM 761 N N . ALA A 1 105 ? 14.118 -0.187 -0.492 1.00 84.25 105 ALA A N 1
ATOM 762 C CA . ALA A 1 105 ? 13.660 0.706 -1.557 1.00 84.25 105 ALA A CA 1
ATOM 763 C C . ALA A 1 105 ? 14.534 1.968 -1.660 1.00 84.25 105 ALA A C 1
ATOM 765 O O . ALA A 1 105 ? 14.819 2.422 -2.763 1.00 84.25 105 ALA A O 1
ATOM 766 N N . ASP A 1 106 ? 15.000 2.514 -0.532 1.00 80.31 106 ASP A N 1
ATOM 767 C CA . ASP A 1 106 ? 15.905 3.669 -0.530 1.00 80.31 106 ASP A CA 1
ATOM 768 C C . ASP A 1 106 ? 17.275 3.359 -1.144 1.00 80.31 106 ASP A C 1
ATOM 770 O O . ASP A 1 106 ? 17.748 4.101 -2.005 1.00 80.31 106 ASP A O 1
ATOM 774 N N . LEU A 1 107 ? 17.887 2.235 -0.767 1.00 79.88 107 LEU A N 1
ATOM 775 C CA . LEU A 1 107 ? 19.160 1.796 -1.337 1.00 79.88 107 LEU A CA 1
ATOM 776 C C . LEU A 1 107 ? 19.051 1.519 -2.839 1.00 79.88 107 LEU A C 1
ATOM 778 O O . LEU A 1 107 ? 19.957 1.889 -3.585 1.00 79.88 107 LEU A O 1
ATOM 782 N N . TRP A 1 108 ? 17.933 0.944 -3.295 1.00 83.88 108 TRP A N 1
ATOM 783 C CA . TRP A 1 108 ? 17.675 0.765 -4.723 1.00 83.88 108 TRP A CA 1
ATOM 784 C C . TRP A 1 108 ? 17.714 2.098 -5.469 1.00 83.88 108 TRP A C 1
ATOM 786 O O . TRP A 1 108 ? 18.462 2.223 -6.434 1.00 83.88 108 TRP A O 1
ATOM 796 N N . ARG A 1 109 ? 16.990 3.114 -4.978 1.00 82.56 109 ARG A N 1
ATOM 797 C CA . ARG A 1 109 ? 16.958 4.449 -5.603 1.00 82.56 109 ARG A CA 1
ATOM 798 C C . ARG A 1 109 ? 18.334 5.094 -5.705 1.00 82.56 109 ARG A C 1
ATOM 800 O O . ARG A 1 109 ? 18.618 5.771 -6.689 1.00 82.56 109 ARG A O 1
ATOM 807 N N . ARG A 1 110 ? 19.169 4.898 -4.679 1.00 72.50 110 ARG A N 1
ATOM 808 C CA . ARG A 1 110 ? 20.550 5.403 -4.643 1.00 72.50 110 ARG A CA 1
ATOM 809 C C . ARG A 1 110 ? 21.466 4.652 -5.605 1.00 72.50 110 ARG A C 1
ATOM 811 O O . ARG A 1 110 ? 22.393 5.252 -6.134 1.00 72.50 110 ARG A O 1
ATOM 818 N N . ARG A 1 111 ? 21.228 3.350 -5.799 1.00 68.44 111 ARG A N 1
ATOM 819 C CA . ARG A 1 111 ? 22.002 2.479 -6.694 1.00 68.44 111 ARG A CA 1
ATOM 820 C C . ARG A 1 111 ? 21.646 2.694 -8.162 1.00 68.44 111 ARG A C 1
ATOM 822 O O . ARG A 1 111 ? 22.522 2.620 -9.014 1.00 68.44 111 ARG A O 1
ATOM 829 N N . SER A 1 112 ? 20.366 2.877 -8.469 1.00 58.25 112 SER A N 1
ATOM 830 C CA . SER A 1 112 ? 19.902 3.075 -9.836 1.00 58.25 112 SER A CA 1
ATOM 831 C C . SER A 1 112 ? 20.321 4.465 -10.327 1.00 58.25 112 SER A C 1
ATOM 833 O O . SER A 1 112 ? 19.728 5.468 -9.929 1.00 58.25 112 SER A O 1
ATOM 835 N N . ASP A 1 113 ? 21.288 4.522 -11.246 1.00 52.25 113 ASP A N 1
ATOM 836 C CA . ASP A 1 113 ? 21.745 5.730 -11.963 1.00 52.25 113 ASP A CA 1
ATOM 837 C C . ASP A 1 113 ? 20.634 6.476 -12.749 1.00 52.25 113 ASP A C 1
ATOM 839 O O . ASP A 1 113 ? 20.873 7.528 -13.341 1.00 52.25 113 ASP A O 1
ATOM 843 N N . ALA A 1 114 ? 19.375 6.018 -12.693 1.00 46.03 114 ALA A N 1
ATOM 844 C CA . ALA A 1 114 ? 18.188 6.771 -13.117 1.00 46.03 114 ALA A CA 1
ATOM 845 C C . ALA A 1 114 ? 18.030 8.128 -12.385 1.00 46.03 114 ALA A C 1
ATOM 847 O O . ALA A 1 114 ? 17.269 8.996 -12.816 1.00 46.03 114 ALA A O 1
ATOM 848 N N . THR A 1 115 ? 18.774 8.339 -11.294 1.00 47.59 115 THR A N 1
ATOM 849 C CA . THR A 1 115 ? 18.840 9.579 -10.510 1.00 47.59 115 THR A CA 1
ATOM 850 C C . THR A 1 115 ? 20.037 10.482 -10.836 1.00 47.59 115 THR A C 1
ATOM 852 O O . THR A 1 115 ? 20.214 11.496 -10.160 1.00 47.59 115 THR A O 1
ATOM 855 N N . ALA A 1 116 ? 20.794 10.256 -11.919 1.00 45.38 116 ALA A N 1
ATOM 856 C CA . ALA A 1 116 ? 21.783 11.247 -12.377 1.00 45.38 116 ALA A CA 1
ATOM 857 C C . ALA A 1 116 ? 21.158 12.642 -12.653 1.00 45.38 116 ALA A C 1
ATOM 859 O O . ALA A 1 116 ? 21.849 13.657 -12.579 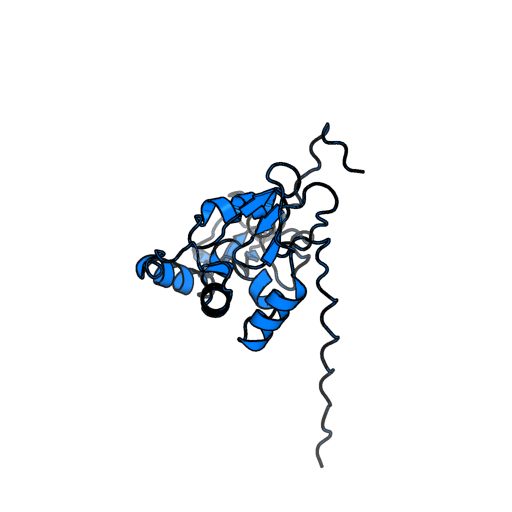1.00 45.38 116 ALA A O 1
ATOM 860 N N . ARG A 1 117 ? 19.832 12.717 -12.879 1.00 49.19 117 ARG A N 1
ATOM 861 C CA . ARG A 1 117 ? 19.044 13.968 -12.978 1.00 49.19 117 ARG A CA 1
ATOM 862 C C . ARG A 1 117 ? 18.323 14.396 -11.684 1.00 49.19 117 ARG A C 1
ATOM 864 O O . ARG A 1 117 ? 17.756 15.480 -11.654 1.00 49.19 117 ARG A O 1
ATOM 871 N N . LEU A 1 118 ? 18.340 13.590 -10.620 1.00 46.72 118 LEU A N 1
ATOM 872 C CA . LEU A 1 118 ? 17.638 13.839 -9.346 1.00 46.72 118 LEU A CA 1
ATOM 873 C C . LEU A 1 118 ? 18.608 14.047 -8.165 1.00 46.72 118 LEU A C 1
ATOM 875 O O . LEU A 1 118 ? 18.271 13.743 -7.021 1.00 46.72 118 LEU A O 1
ATOM 879 N N . ARG A 1 119 ? 19.806 14.596 -8.417 1.00 40.22 119 ARG A N 1
ATOM 880 C CA . ARG A 1 119 ? 20.765 15.051 -7.386 1.00 40.22 119 ARG A CA 1
ATOM 881 C C . ARG A 1 119 ? 20.236 16.261 -6.589 1.00 40.22 119 ARG A C 1
ATOM 883 O O . ARG A 1 119 ? 20.855 17.316 -6.604 1.00 40.22 119 ARG A O 1
ATOM 890 N N . ALA A 1 120 ? 19.086 16.132 -5.931 1.00 42.78 120 ALA A N 1
ATOM 891 C CA . ALA A 1 120 ? 18.575 17.082 -4.938 1.00 42.78 120 ALA A CA 1
ATOM 892 C C . ALA A 1 120 ? 17.365 16.509 -4.173 1.00 42.78 120 ALA A C 1
ATOM 894 O O . ALA A 1 120 ? 16.350 17.184 -4.028 1.00 42.78 120 ALA A O 1
ATOM 895 N N . VAL A 1 121 ? 17.418 15.255 -3.713 1.00 46.09 121 VAL A N 1
ATOM 896 C CA . VAL A 1 121 ? 16.417 14.773 -2.746 1.00 46.09 121 VAL A CA 1
ATOM 897 C C . VAL A 1 121 ? 17.076 14.757 -1.376 1.00 46.09 121 VAL A C 1
ATOM 899 O O . VAL A 1 121 ? 17.986 13.965 -1.128 1.00 46.09 121 VAL A O 1
ATOM 902 N N . GLU A 1 122 ? 16.652 15.681 -0.514 1.00 48.69 122 GLU A N 1
ATOM 903 C CA . GLU A 1 122 ? 16.994 15.666 0.907 1.00 48.69 122 GLU A CA 1
ATOM 904 C C . GLU A 1 122 ? 16.626 14.307 1.528 1.00 48.69 122 GLU A C 1
ATOM 906 O O . GLU A 1 122 ? 15.656 13.672 1.097 1.00 48.69 122 GLU A O 1
ATOM 911 N N . PRO A 1 123 ? 17.400 13.824 2.520 1.00 52.19 123 PRO A N 1
ATOM 912 C CA . PRO A 1 123 ? 17.065 12.599 3.236 1.00 52.19 123 PRO A CA 1
ATOM 913 C C . PRO A 1 123 ? 15.609 12.634 3.737 1.00 52.19 123 PRO A C 1
ATOM 915 O O . PRO A 1 123 ? 15.111 13.708 4.083 1.00 52.19 123 PRO A O 1
ATOM 918 N N . PRO A 1 124 ? 14.911 11.479 3.767 1.00 56.19 124 PRO A N 1
ATOM 919 C CA . PRO A 1 124 ? 13.512 11.427 4.173 1.00 56.19 124 PRO A CA 1
ATOM 920 C C . PRO A 1 124 ? 13.348 12.044 5.562 1.00 56.19 124 PRO A C 1
ATOM 922 O O . PRO A 1 124 ? 14.119 11.729 6.469 1.00 56.19 124 PRO A O 1
ATOM 925 N N . ASP A 1 125 ? 12.341 12.909 5.705 1.00 63.62 125 ASP A N 1
ATOM 926 C CA . ASP A 1 125 ? 12.015 13.591 6.959 1.00 63.62 125 ASP A CA 1
ATOM 927 C C . ASP A 1 125 ? 12.050 12.587 8.136 1.00 63.62 125 ASP A C 1
ATOM 929 O O . ASP A 1 125 ? 11.307 11.595 8.111 1.00 63.62 125 ASP A O 1
ATOM 933 N N . PRO A 1 126 ? 12.897 12.801 9.164 1.00 69.75 126 PRO A N 1
ATOM 934 C CA . PRO A 1 126 ? 12.981 11.925 10.331 1.00 69.75 126 PRO A CA 1
ATOM 935 C C . PRO A 1 126 ? 11.627 11.673 11.008 1.00 69.75 126 PRO A C 1
ATOM 937 O O . PRO A 1 126 ? 11.380 10.580 11.524 1.00 69.75 126 PRO A O 1
ATOM 940 N N . GLU A 1 127 ? 10.712 12.644 10.970 1.00 72.25 127 GLU A N 1
ATOM 941 C CA . GLU A 1 127 ? 9.361 12.492 11.509 1.00 72.25 127 GLU A CA 1
ATOM 942 C C . GLU A 1 127 ? 8.516 11.537 10.650 1.00 72.25 127 GLU A C 1
ATOM 944 O O . GLU A 1 127 ? 7.692 10.776 11.163 1.00 72.25 127 GLU A O 1
ATOM 949 N N . LEU A 1 128 ? 8.755 11.499 9.340 1.00 63.38 128 LEU A N 1
ATOM 950 C CA . LEU A 1 128 ? 8.121 10.549 8.433 1.00 63.38 128 LEU A CA 1
ATOM 951 C C . LEU A 1 128 ? 8.661 9.124 8.629 1.00 63.38 128 LEU A C 1
ATOM 953 O O . LEU A 1 128 ? 7.869 8.178 8.657 1.00 63.38 128 LEU A O 1
ATOM 957 N N . VAL A 1 129 ? 9.969 8.966 8.860 1.00 64.56 129 VAL A N 1
ATOM 958 C CA . VAL A 1 129 ? 10.583 7.677 9.238 1.00 64.56 129 VAL A CA 1
ATOM 959 C C . VAL A 1 129 ? 9.995 7.167 10.557 1.00 64.56 129 VAL A C 1
ATOM 961 O O . VAL A 1 129 ? 9.591 6.010 10.663 1.00 64.56 129 VAL A O 1
ATOM 964 N N . LYS A 1 130 ? 9.840 8.047 11.549 1.00 66.75 130 LYS A N 1
ATOM 965 C CA . LYS A 1 130 ? 9.201 7.720 12.829 1.00 66.75 130 LYS A CA 1
ATOM 966 C C . LYS A 1 130 ? 7.740 7.293 12.661 1.00 66.75 130 LYS A C 1
ATOM 968 O O . LYS A 1 130 ? 7.316 6.310 13.267 1.00 66.75 130 LYS A O 1
ATOM 973 N N . ARG A 1 131 ? 6.965 7.984 11.815 1.00 64.44 131 ARG A N 1
ATOM 974 C CA . ARG A 1 131 ? 5.582 7.593 11.476 1.00 64.44 131 ARG A CA 1
ATOM 975 C C . ARG A 1 131 ? 5.523 6.242 10.765 1.00 64.44 131 ARG A C 1
ATOM 977 O O . ARG A 1 131 ? 4.597 5.474 11.015 1.00 64.44 131 ARG A O 1
ATOM 984 N N . TYR A 1 132 ? 6.495 5.943 9.905 1.00 58.03 132 TYR A N 1
ATOM 985 C CA . TYR A 1 132 ? 6.616 4.652 9.231 1.00 58.03 132 TYR A CA 1
ATOM 986 C C . TYR A 1 132 ? 6.886 3.511 10.225 1.00 58.03 132 TYR A C 1
ATOM 988 O O . TYR A 1 132 ? 6.150 2.524 10.224 1.00 58.03 132 TYR A O 1
ATOM 996 N N . GLU A 1 133 ? 7.861 3.665 11.122 1.00 67.56 133 GLU A N 1
ATOM 997 C CA . GLU A 1 133 ? 8.151 2.659 12.154 1.00 67.56 133 GLU A CA 1
ATOM 998 C C . GLU A 1 133 ? 6.970 2.488 13.124 1.00 67.56 133 GLU A C 1
ATOM 1000 O O . GLU A 1 133 ? 6.594 1.367 13.472 1.00 67.56 133 GLU A O 1
ATOM 1005 N N . ALA A 1 134 ? 6.288 3.582 13.477 1.00 61.91 134 ALA A N 1
ATOM 1006 C CA . ALA A 1 134 ? 5.055 3.526 14.261 1.00 61.91 134 ALA A CA 1
ATOM 1007 C C . ALA A 1 134 ? 3.916 2.790 13.528 1.00 61.91 134 ALA A C 1
ATOM 1009 O O . ALA A 1 134 ? 3.125 2.094 14.162 1.00 61.91 134 ALA A O 1
ATOM 1010 N N . ALA A 1 135 ? 3.837 2.893 12.198 1.00 60.34 135 ALA A N 1
ATOM 1011 C CA . ALA A 1 135 ? 2.871 2.155 11.382 1.00 60.34 135 ALA A CA 1
ATOM 1012 C C . ALA A 1 135 ? 3.223 0.663 11.213 1.00 60.34 135 ALA A C 1
ATOM 1014 O O . ALA A 1 135 ? 2.345 -0.129 10.863 1.00 60.34 135 ALA A O 1
ATOM 1015 N N . LYS A 1 136 ? 4.484 0.276 11.459 1.00 55.09 136 LYS A N 1
ATOM 1016 C CA . LYS A 1 136 ? 4.969 -1.115 11.457 1.00 55.09 136 LYS A CA 1
ATOM 1017 C C . LYS A 1 136 ? 4.666 -1.843 12.769 1.00 55.09 136 LYS A C 1
ATOM 1019 O O . LYS A 1 136 ? 4.621 -3.075 12.790 1.00 55.09 136 LYS A O 1
ATOM 1024 N N . ALA A 1 137 ? 4.452 -1.100 13.855 1.00 66.00 137 ALA A N 1
ATOM 1025 C CA . ALA A 1 137 ? 4.067 -1.680 15.131 1.00 66.00 137 ALA A CA 1
ATOM 1026 C C . ALA A 1 137 ? 2.780 -2.516 14.973 1.00 66.00 137 ALA A C 1
ATOM 1028 O O . ALA A 1 137 ? 1.872 -2.118 14.231 1.00 66.00 137 ALA A O 1
ATOM 1029 N N . PRO A 1 138 ? 2.672 -3.670 15.663 1.00 68.62 138 PRO A N 1
ATOM 1030 C CA . PRO A 1 138 ? 1.433 -4.427 15.700 1.00 68.62 138 PRO A CA 1
ATOM 1031 C C . PRO A 1 138 ? 0.278 -3.490 16.053 1.00 68.62 138 PRO A C 1
ATOM 1033 O O . PRO A 1 138 ? 0.410 -2.671 16.968 1.00 68.62 138 PRO A O 1
ATOM 1036 N N . PRO A 1 139 ? -0.854 -3.572 15.340 1.00 79.06 139 PRO A N 1
ATOM 1037 C CA . PRO A 1 139 ? -1.952 -2.673 15.609 1.00 79.06 139 PRO A CA 1
ATOM 1038 C C . PRO A 1 139 ? -2.436 -2.873 17.043 1.00 79.06 139 PRO A C 1
ATOM 1040 O O . PRO A 1 139 ? -2.617 -4.008 17.493 1.00 79.06 139 PRO A O 1
ATOM 1043 N N . ILE A 1 140 ? -2.697 -1.768 17.738 1.00 84.12 140 ILE A N 1
ATOM 1044 C CA . ILE A 1 140 ? -3.242 -1.813 19.093 1.00 84.12 140 ILE A CA 1
ATOM 1045 C C . ILE A 1 140 ? -4.606 -2.502 19.037 1.00 84.12 140 ILE A C 1
ATOM 1047 O O . ILE A 1 140 ? -5.560 -2.013 18.424 1.00 84.12 140 ILE A O 1
ATOM 1051 N N . TRP A 1 141 ? -4.685 -3.670 19.664 1.00 89.00 141 TRP A N 1
ATOM 1052 C CA . TRP A 1 141 ? -5.906 -4.451 19.738 1.00 89.00 141 TRP A CA 1
ATOM 1053 C C . TRP A 1 141 ? -6.897 -3.756 20.662 1.00 89.00 141 TRP A C 1
ATOM 1055 O O . TRP A 1 141 ? -6.595 -3.548 21.834 1.00 89.00 141 TRP A O 1
ATOM 1065 N N . THR A 1 142 ? -8.079 -3.395 20.155 1.00 88.88 142 THR A N 1
ATOM 1066 C CA . THR A 1 142 ? -9.105 -2.792 21.014 1.00 88.88 142 THR A CA 1
ATOM 1067 C C . THR A 1 142 ? -9.640 -3.856 21.980 1.00 88.88 142 THR A C 1
ATOM 1069 O O . THR A 1 142 ? -10.207 -4.850 21.509 1.00 88.88 142 THR A O 1
ATOM 1072 N N . PRO A 1 143 ? -9.505 -3.675 23.306 1.00 90.38 143 PRO A N 1
ATOM 1073 C CA . PRO A 1 143 ? -10.060 -4.606 24.280 1.00 90.38 143 PRO A CA 1
ATOM 1074 C C . PRO A 1 143 ? -11.587 -4.676 24.186 1.00 90.38 143 PRO A C 1
ATOM 1076 O O . PRO A 1 143 ? -12.257 -3.694 23.872 1.00 90.38 143 PRO A O 1
ATOM 1079 N N . ASP A 1 144 ? -12.163 -5.832 24.509 1.00 89.81 144 ASP A N 1
ATOM 1080 C CA . ASP A 1 144 ? -13.607 -6.069 24.374 1.00 89.81 144 ASP A CA 1
ATOM 1081 C C . ASP A 1 144 ? -14.473 -5.117 25.204 1.00 89.81 144 ASP A C 1
ATOM 1083 O O . ASP A 1 144 ? -15.554 -4.721 24.760 1.00 89.81 144 ASP A O 1
ATOM 1087 N N . LYS A 1 145 ? -13.980 -4.729 26.386 1.00 89.50 145 LYS A N 1
ATOM 1088 C CA . LYS A 1 145 ? -14.624 -3.753 27.276 1.00 89.50 145 LYS A CA 1
ATOM 1089 C C . LYS A 1 145 ? -14.743 -2.364 26.637 1.00 89.50 145 LYS A C 1
ATOM 1091 O O . LYS A 1 145 ? -15.744 -1.686 26.834 1.00 89.50 145 LYS A O 1
ATOM 1096 N N . ASP A 1 146 ? -13.772 -2.002 25.801 1.00 90.12 146 ASP A N 1
ATOM 1097 C CA . ASP A 1 146 ? -13.676 -0.696 25.142 1.00 90.12 146 ASP A CA 1
ATOM 1098 C C . ASP A 1 146 ? -14.387 -0.700 23.773 1.00 90.12 146 ASP A C 1
ATOM 1100 O O . ASP A 1 146 ? -14.464 0.313 23.077 1.00 90.12 146 ASP A O 1
ATOM 1104 N N . ALA A 1 147 ? -14.953 -1.849 23.381 1.00 91.44 147 ALA A N 1
ATOM 1105 C CA . ALA A 1 147 ? -15.708 -2.044 22.151 1.00 91.44 147 ALA A CA 1
ATOM 1106 C C . ALA A 1 147 ? -17.111 -2.625 22.430 1.00 91.44 147 ALA A C 1
ATOM 1108 O O . ALA A 1 147 ? -17.377 -3.799 22.139 1.00 91.44 147 ALA A O 1
ATOM 1109 N N . PRO A 1 148 ? -18.059 -1.816 22.948 1.00 94.75 148 PRO A N 1
ATOM 1110 C CA . PRO A 1 148 ? -19.451 -2.241 23.138 1.00 94.75 148 PRO A CA 1
ATOM 1111 C C . PRO A 1 148 ? -20.222 -2.391 21.812 1.00 94.75 148 PRO A C 1
ATOM 1113 O O . PRO A 1 148 ? -21.274 -3.029 21.757 1.00 94.75 148 PRO A O 1
ATOM 1116 N N . ALA A 1 149 ? -19.701 -1.822 20.724 1.00 96.50 149 ALA A N 1
ATOM 1117 C CA . ALA A 1 149 ? -20.290 -1.875 19.394 1.00 96.50 149 ALA A CA 1
ATOM 1118 C C . ALA A 1 149 ? -19.214 -2.002 18.315 1.00 96.50 149 ALA A C 1
ATOM 1120 O O . ALA A 1 149 ? -18.053 -1.649 18.527 1.00 96.50 149 ALA A O 1
ATOM 1121 N N . CYS A 1 150 ? -19.611 -2.470 17.131 1.00 95.31 150 CYS A N 1
ATOM 1122 C CA . CYS A 1 150 ? -18.713 -2.575 15.991 1.00 95.31 150 CYS A CA 1
ATOM 1123 C C . CYS A 1 150 ? -18.111 -1.206 15.642 1.00 95.31 150 CYS A C 1
ATOM 1125 O O . CYS A 1 150 ? -18.830 -0.249 15.363 1.00 95.31 150 CYS A O 1
ATOM 1127 N N . GLN A 1 151 ? -16.785 -1.124 15.552 1.00 95.25 151 GLN A N 1
ATOM 1128 C CA . GLN A 1 151 ? -16.076 0.115 15.212 1.00 95.25 151 GLN A CA 1
ATOM 1129 C C . GLN A 1 151 ? -16.165 0.500 13.720 1.00 95.25 151 GLN A C 1
ATOM 1131 O O . GLN A 1 151 ? -15.513 1.449 13.296 1.00 95.25 151 GLN A O 1
ATOM 1136 N N . LEU A 1 152 ? -16.956 -0.227 12.920 1.00 91.88 152 LEU A N 1
ATOM 1137 C CA . LEU A 1 152 ? -17.262 0.109 11.525 1.00 91.88 152 LEU A CA 1
ATOM 1138 C C . LEU A 1 152 ? -18.742 0.454 11.336 1.00 91.88 152 LEU A C 1
ATOM 1140 O O . LEU A 1 152 ? -19.053 1.568 10.938 1.00 91.88 152 LEU A O 1
ATOM 1144 N N . CYS A 1 153 ? -19.657 -0.468 11.647 1.00 94.06 153 CYS A N 1
ATOM 1145 C CA . CYS A 1 153 ? -21.094 -0.245 11.442 1.00 94.06 153 CYS A CA 1
ATOM 1146 C C . CYS A 1 153 ? -21.849 0.235 12.688 1.00 94.06 153 CYS A C 1
ATOM 1148 O O . CYS A 1 153 ? -23.057 0.430 12.621 1.00 94.06 153 CYS A O 1
ATOM 1150 N N . ARG A 1 154 ? -21.173 0.379 13.837 1.00 96.25 154 ARG A N 1
ATOM 1151 C CA . ARG A 1 154 ? -21.736 0.866 15.114 1.00 96.25 154 ARG A CA 1
ATOM 1152 C C . ARG A 1 154 ? -22.867 0.016 15.713 1.00 96.25 154 ARG A C 1
ATOM 1154 O O . ARG A 1 154 ? -23.405 0.378 16.754 1.00 96.25 154 ARG A O 1
ATOM 1161 N N . ARG A 1 155 ? -23.180 -1.155 15.143 1.00 95.12 155 ARG A N 1
ATOM 1162 C CA . ARG A 1 155 ? -24.129 -2.112 15.738 1.00 95.12 155 ARG A CA 1
ATOM 1163 C C . ARG A 1 155 ? -23.563 -2.683 17.046 1.00 95.12 155 ARG A C 1
ATOM 1165 O O . ARG A 1 155 ? -22.417 -3.142 17.063 1.00 95.12 155 ARG A O 1
ATOM 1172 N N . LYS A 1 156 ? -24.356 -2.637 18.123 1.00 96.75 156 LYS A N 1
ATOM 1173 C CA . LYS A 1 156 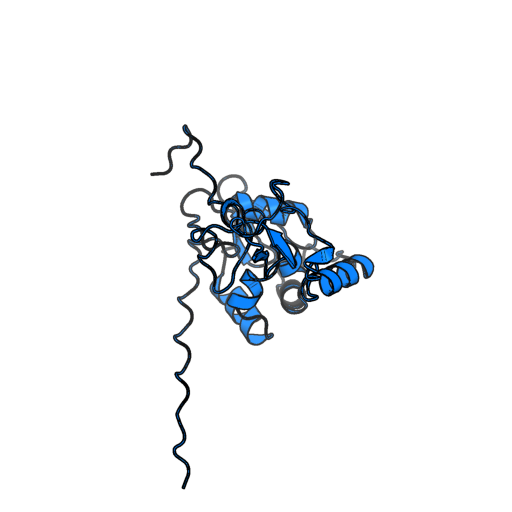? -23.993 -3.149 19.457 1.00 96.75 156 LYS A CA 1
ATOM 1174 C C . LYS A 1 156 ? -23.757 -4.657 19.417 1.00 96.75 156 LYS A C 1
ATOM 1176 O O . LYS A 1 156 ? -24.481 -5.375 18.730 1.00 96.75 156 LYS A O 1
ATOM 1181 N N . PHE A 1 157 ? -22.748 -5.122 20.147 1.00 96.25 157 PHE A N 1
ATOM 1182 C CA . PHE A 1 157 ? -22.488 -6.552 20.293 1.00 96.25 157 PHE A CA 1
ATOM 1183 C C . PHE A 1 157 ? -23.454 -7.186 21.294 1.00 96.25 157 PHE A C 1
ATOM 1185 O O . PHE A 1 157 ? -23.841 -6.563 22.280 1.00 96.25 157 PHE A O 1
ATOM 1192 N N . THR A 1 158 ? -23.838 -8.431 21.027 1.00 92.88 158 THR A N 1
ATOM 1193 C CA . THR A 1 158 ? -24.716 -9.247 21.877 1.00 92.88 158 THR A CA 1
ATOM 1194 C C . THR A 1 158 ? -24.157 -10.668 21.965 1.00 92.88 158 THR A C 1
ATOM 1196 O O . THR A 1 158 ? -23.142 -10.989 21.345 1.00 92.88 158 THR A O 1
ATOM 1199 N N . THR A 1 159 ? -24.812 -11.552 22.714 1.00 89.31 159 THR A N 1
ATOM 1200 C CA . THR A 1 159 ? -24.446 -12.979 22.801 1.00 89.31 159 THR A CA 1
ATOM 1201 C C . THR A 1 159 ? -24.443 -13.682 21.437 1.00 89.31 159 THR A C 1
ATOM 1203 O O . THR A 1 159 ? -23.584 -14.529 21.172 1.00 89.31 159 THR A O 1
ATOM 1206 N N . TYR A 1 160 ? -25.359 -13.287 20.548 1.00 88.50 160 TYR A N 1
ATOM 1207 C CA . TYR A 1 160 ? -25.481 -13.816 19.186 1.00 88.50 160 TYR A CA 1
ATOM 1208 C C . TYR A 1 160 ? -24.734 -12.965 18.150 1.00 88.50 160 TYR A C 1
ATOM 1210 O O . TYR A 1 160 ? -24.246 -13.489 17.150 1.00 88.50 160 TYR A O 1
ATOM 1218 N N . TYR A 1 161 ? -24.574 -11.663 18.403 1.00 91.44 161 TYR A N 1
ATOM 1219 C CA . TYR A 1 161 ? -23.805 -10.755 17.556 1.00 91.44 161 TYR A CA 1
ATOM 1220 C C . TYR A 1 161 ? -22.403 -10.549 18.137 1.00 91.44 161 TYR A C 1
ATOM 1222 O O . TYR A 1 161 ? -22.147 -9.597 18.877 1.00 91.44 161 TYR A O 1
ATOM 1230 N N . ARG A 1 162 ? -21.507 -11.495 17.833 1.00 91.94 162 ARG A N 1
ATOM 1231 C CA . ARG A 1 162 ? -20.187 -11.620 18.469 1.00 91.94 162 ARG A CA 1
ATOM 1232 C C . ARG A 1 162 ? -19.145 -10.634 17.931 1.00 91.94 162 ARG A C 1
ATOM 1234 O O . ARG A 1 162 ? -19.213 -10.159 16.795 1.00 91.94 162 ARG A O 1
ATOM 1241 N N . ARG A 1 163 ? -18.146 -10.373 18.777 1.00 93.62 163 ARG A N 1
ATOM 1242 C CA . ARG A 1 163 ? -16.956 -9.575 18.465 1.00 93.62 163 ARG A CA 1
ATOM 1243 C C . ARG A 1 163 ? -15.972 -10.357 17.606 1.00 93.62 163 ARG A C 1
ATOM 1245 O O . ARG A 1 163 ? -15.777 -11.560 17.783 1.00 93.62 163 ARG A O 1
ATOM 1252 N N . HIS A 1 164 ? -15.313 -9.647 16.705 1.00 93.00 164 HIS A N 1
ATOM 1253 C CA . HIS A 1 164 ? -14.177 -10.139 15.945 1.00 93.00 164 HIS A CA 1
ATOM 1254 C C . HIS A 1 164 ? -13.164 -9.027 15.775 1.00 93.00 164 HIS A C 1
ATOM 1256 O O . HIS A 1 164 ? -13.541 -7.876 15.613 1.00 93.00 164 HIS A O 1
ATOM 1262 N N . HIS A 1 165 ? -11.887 -9.354 15.686 1.00 92.31 165 HIS A N 1
ATOM 1263 C CA . HIS A 1 165 ? -10.870 -8.321 15.539 1.00 92.31 165 HIS A CA 1
ATOM 1264 C C . HIS A 1 165 ? -10.134 -8.421 14.219 1.00 92.31 165 HIS A C 1
ATOM 1266 O O . HIS A 1 165 ? -9.871 -9.504 13.684 1.00 92.31 165 HIS A O 1
ATOM 1272 N N . CYS A 1 166 ? -9.804 -7.251 13.690 1.00 89.81 166 CYS A N 1
ATOM 1273 C CA . CYS A 1 166 ? -8.969 -7.119 12.516 1.00 89.81 166 CYS A CA 1
ATOM 1274 C C . CYS A 1 166 ? -7.500 -7.287 12.909 1.00 89.81 166 CYS A C 1
ATOM 1276 O O . CYS A 1 166 ? -6.945 -6.439 13.599 1.00 89.81 166 CYS A O 1
ATOM 1278 N N . ARG A 1 167 ? -6.828 -8.310 12.386 1.00 86.81 167 ARG A N 1
ATOM 1279 C CA . ARG A 1 167 ? -5.392 -8.538 12.619 1.00 86.81 167 ARG A CA 1
ATOM 1280 C C . ARG A 1 167 ? -4.484 -7.520 11.917 1.00 86.81 167 ARG A C 1
ATOM 1282 O O . ARG A 1 167 ? -3.290 -7.508 12.163 1.00 86.81 167 ARG A O 1
ATOM 1289 N N . ALA A 1 168 ? -5.050 -6.670 11.056 1.00 82.06 168 ALA A N 1
ATOM 1290 C CA . ALA A 1 168 ? -4.330 -5.600 10.364 1.00 82.06 168 ALA A CA 1
ATOM 1291 C C . ALA A 1 168 ? -4.412 -4.241 11.071 1.00 82.06 168 ALA A C 1
ATOM 1293 O O . ALA A 1 168 ? -3.500 -3.440 10.944 1.00 82.06 168 ALA A O 1
ATOM 1294 N N . CYS A 1 169 ? -5.515 -3.948 11.770 1.00 85.44 169 CYS A N 1
ATOM 1295 C CA . CYS A 1 169 ? -5.739 -2.627 12.375 1.00 85.44 169 CYS A CA 1
ATOM 1296 C C . CYS A 1 169 ? -6.276 -2.663 13.810 1.00 85.44 169 CYS A C 1
ATOM 1298 O O . CYS A 1 169 ? -6.630 -1.619 14.340 1.00 85.44 169 CYS A O 1
ATOM 1300 N N . GLY A 1 170 ? -6.397 -3.842 14.426 1.00 91.12 170 GLY A N 1
ATOM 1301 C CA . GLY A 1 170 ? -6.762 -4.012 15.837 1.00 91.12 170 GLY A CA 1
ATOM 1302 C C . GLY A 1 170 ? -8.230 -3.740 16.177 1.00 91.12 170 GLY A C 1
ATOM 1303 O O . GLY A 1 170 ? -8.671 -4.064 17.279 1.00 91.12 170 GLY A O 1
ATOM 1304 N N . ARG A 1 171 ? -9.012 -3.190 15.236 1.00 92.69 171 ARG A N 1
ATOM 1305 C CA . ARG A 1 171 ? -10.421 -2.844 15.461 1.00 92.69 171 ARG A CA 1
ATOM 1306 C C . ARG A 1 171 ? -11.285 -4.058 15.782 1.00 92.69 171 ARG A C 1
ATOM 1308 O O . ARG A 1 171 ? -11.207 -5.070 15.083 1.00 92.69 171 ARG A O 1
ATOM 1315 N N . CYS A 1 172 ? -12.193 -3.883 16.735 1.00 95.44 172 CYS A N 1
ATOM 1316 C CA . CYS A 1 172 ? -13.281 -4.794 17.051 1.00 95.44 172 CYS A CA 1
ATOM 1317 C C . CYS A 1 172 ? -14.495 -4.536 16.134 1.00 95.44 172 CYS A C 1
ATOM 1319 O O . CYS A 1 172 ? -15.087 -3.452 16.083 1.00 95.44 172 CYS A O 1
ATOM 1321 N N . VAL A 1 173 ? -14.853 -5.543 15.348 1.00 94.88 173 VAL A N 1
ATOM 1322 C CA . VAL A 1 173 ? -15.807 -5.512 14.241 1.00 94.88 173 VAL A CA 1
ATOM 1323 C C . VAL A 1 173 ? -16.752 -6.713 14.281 1.00 94.88 173 VAL A C 1
ATOM 1325 O O . VAL A 1 173 ? -16.467 -7.732 14.899 1.00 94.88 173 VAL A O 1
ATOM 1328 N N . CYS A 1 174 ? -17.899 -6.603 13.614 1.00 94.44 174 CYS A N 1
ATOM 1329 C CA . CYS A 1 174 ? -18.844 -7.710 13.480 1.00 94.44 174 CYS A CA 1
ATOM 1330 C C . CYS A 1 174 ? -18.507 -8.647 12.311 1.00 94.44 174 CYS A C 1
ATOM 1332 O O . CYS A 1 174 ? -17.602 -8.381 11.510 1.00 94.44 174 CYS A O 1
ATOM 1334 N N . CYS A 1 175 ? -19.264 -9.742 12.200 1.00 91.00 175 CYS A N 1
ATOM 1335 C CA . CYS A 1 175 ? -19.160 -10.705 11.106 1.00 91.00 175 CYS A CA 1
ATOM 1336 C C . CYS A 1 175 ? -19.409 -10.043 9.742 1.00 91.00 175 CYS A C 1
ATOM 1338 O O . CYS A 1 175 ? -18.624 -10.252 8.824 1.00 91.00 175 CYS A O 1
ATOM 1340 N N . ASP A 1 176 ? -20.393 -9.146 9.635 1.00 91.25 176 ASP A N 1
ATOM 1341 C CA . ASP A 1 176 ? -20.675 -8.408 8.396 1.00 91.25 176 ASP A CA 1
ATOM 1342 C C . ASP A 1 176 ? -19.546 -7.452 8.012 1.00 91.25 176 ASP A C 1
ATOM 1344 O O . ASP A 1 176 ? -19.355 -7.148 6.840 1.00 91.25 176 ASP A O 1
ATOM 1348 N N . CYS A 1 177 ? -18.792 -6.946 8.986 1.00 91.50 177 CYS A N 1
ATOM 1349 C CA . CYS A 1 177 ? -17.672 -6.030 8.773 1.00 91.50 177 CYS A CA 1
ATOM 1350 C C . CYS A 1 177 ? -16.319 -6.750 8.638 1.00 91.50 177 CYS A C 1
ATOM 1352 O O . CYS A 1 177 ? -15.321 -6.111 8.293 1.00 91.50 177 CYS A O 1
ATOM 1354 N N . SER A 1 178 ? -16.294 -8.067 8.869 1.00 90.38 178 SER A N 1
ATOM 1355 C CA . SER A 1 178 ? -15.170 -8.984 8.633 1.00 90.38 178 SER A CA 1
ATOM 1356 C C . SER A 1 178 ? -15.638 -10.301 7.970 1.00 90.38 178 SER A C 1
ATOM 1358 O O . SER A 1 178 ? -15.361 -11.392 8.485 1.00 90.38 178 SER A O 1
ATOM 1360 N N . PRO A 1 179 ? -16.392 -10.227 6.850 1.00 82.31 179 PRO A N 1
ATOM 1361 C CA . PRO A 1 179 ? -17.053 -11.390 6.249 1.00 82.31 179 PRO A CA 1
ATOM 1362 C C . PRO A 1 179 ? -16.029 -12.367 5.685 1.00 82.31 179 PRO A C 1
ATOM 1364 O O . PRO A 1 179 ? -14.979 -11.920 5.258 1.00 82.31 179 PRO A O 1
ATOM 1367 N N . LYS A 1 180 ? -16.331 -13.667 5.574 1.00 72.25 180 LYS A N 1
ATOM 1368 C CA . LYS A 1 180 ? -15.402 -14.703 5.050 1.00 72.25 180 LYS A CA 1
ATOM 1369 C C . LYS A 1 180 ? -14.730 -14.381 3.698 1.00 72.25 180 LYS A C 1
ATOM 1371 O O . LYS A 1 180 ? -13.674 -14.919 3.408 1.00 72.25 180 LYS A O 1
ATOM 1376 N N . VAL A 1 181 ? -15.281 -13.460 2.908 1.00 64.44 181 VAL A N 1
ATOM 1377 C CA . VAL A 1 181 ? -14.693 -12.996 1.638 1.00 64.44 181 VAL A CA 1
ATOM 1378 C C . VAL A 1 181 ? -13.551 -11.985 1.795 1.00 64.44 181 VAL A C 1
ATOM 1380 O O . VAL A 1 181 ? -12.685 -11.913 0.934 1.00 64.44 181 VAL A O 1
ATOM 1383 N N . CYS A 1 182 ? -13.464 -11.242 2.907 1.00 60.91 182 CYS A N 1
ATOM 1384 C CA . CYS A 1 182 ? -12.328 -10.348 3.188 1.00 60.91 182 CYS A CA 1
ATOM 1385 C C . CYS A 1 182 ? -11.058 -11.109 3.647 1.00 60.91 182 CYS A C 1
ATOM 1387 O O . CYS A 1 182 ? -10.226 -10.561 4.371 1.00 60.91 182 CYS A O 1
ATOM 1389 N N . TRP A 1 183 ? -10.946 -12.383 3.248 1.00 51.09 183 TRP A N 1
ATOM 1390 C CA . TRP A 1 183 ? -9.968 -13.388 3.680 1.00 51.09 183 TRP A CA 1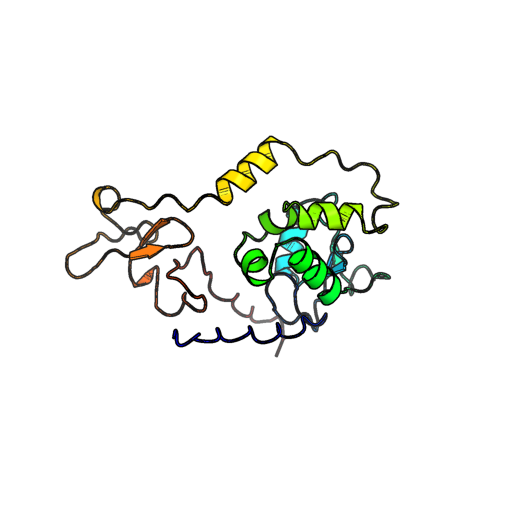
ATOM 1391 C C . TRP A 1 183 ? -9.243 -14.046 2.511 1.00 51.09 183 TRP A C 1
ATOM 1393 O O . TRP A 1 183 ? -8.693 -15.129 2.668 1.00 51.09 183 TRP A O 1
ATOM 1403 N N . GLN A 1 184 ? -9.122 -13.379 1.366 1.00 53.94 184 GLN A N 1
ATOM 1404 C CA . GLN A 1 184 ? -8.114 -13.772 0.368 1.00 53.94 184 GLN A CA 1
ATOM 1405 C C . GLN A 1 184 ? -6.669 -13.506 0.876 1.00 53.94 184 GLN A C 1
ATOM 1407 O O . GLN A 1 184 ? -5.744 -13.303 0.104 1.00 53.94 184 GLN A O 1
ATOM 1412 N N . THR A 1 185 ? -6.471 -13.479 2.201 1.00 54.91 185 THR A N 1
ATOM 1413 C CA . THR A 1 185 ? -5.203 -13.335 2.919 1.00 54.91 185 THR A CA 1
ATOM 1414 C C . THR A 1 185 ? -5.202 -14.310 4.099 1.00 54.91 185 THR A C 1
ATOM 1416 O O . THR A 1 185 ? -6.262 -14.669 4.610 1.00 54.91 185 THR A O 1
ATOM 1419 N N . THR A 1 186 ? -4.026 -14.690 4.591 1.00 67.81 186 THR A N 1
ATOM 1420 C CA . THR A 1 186 ? -3.817 -15.676 5.670 1.00 67.81 186 THR A CA 1
ATOM 1421 C C . THR A 1 186 ? -4.407 -15.302 7.046 1.00 67.81 186 THR A C 1
ATOM 1423 O O . THR A 1 186 ? -4.282 -16.076 7.993 1.00 67.81 186 THR A O 1
ATOM 1426 N N . SER A 1 187 ? -5.042 -14.129 7.218 1.00 78.88 187 SER A N 1
ATOM 1427 C CA . SER A 1 187 ? -5.511 -13.638 8.523 1.00 78.88 187 SER A CA 1
ATOM 1428 C C . SER A 1 187 ? -6.808 -12.803 8.458 1.00 78.88 187 SER A C 1
ATOM 1430 O O . SER A 1 187 ? -7.098 -12.154 7.456 1.00 78.88 187 SER A O 1
ATOM 1432 N N . ARG A 1 188 ? -7.612 -12.804 9.544 1.00 85.19 188 ARG A N 1
ATOM 1433 C CA . ARG A 1 188 ? -8.880 -12.030 9.646 1.00 85.19 188 ARG A CA 1
ATOM 1434 C C . ARG A 1 188 ? -8.632 -10.535 9.498 1.00 85.19 188 ARG A C 1
ATOM 1436 O O . ARG A 1 188 ? -7.975 -9.940 10.352 1.00 85.19 188 ARG A O 1
ATOM 1443 N N . ARG A 1 189 ? -9.257 -9.906 8.505 1.00 87.88 189 ARG A N 1
ATOM 1444 C CA . ARG A 1 189 ? -9.211 -8.452 8.296 1.00 87.88 189 ARG A CA 1
ATOM 1445 C C . ARG A 1 189 ? -10.620 -7.861 8.227 1.00 87.88 189 ARG A C 1
ATOM 1447 O O . ARG A 1 189 ? -11.596 -8.591 8.121 1.00 87.88 189 ARG A O 1
ATOM 1454 N N . CYS A 1 190 ? -10.746 -6.543 8.362 1.00 88.62 190 CYS A N 1
ATOM 1455 C CA . CYS A 1 190 ? -12.026 -5.845 8.201 1.00 88.62 190 CYS A CA 1
ATOM 1456 C C . CYS A 1 190 ? -12.199 -5.319 6.767 1.00 88.62 190 CYS A C 1
ATOM 1458 O O . CYS A 1 190 ? -11.209 -5.108 6.068 1.00 88.62 190 CYS A O 1
ATOM 1460 N N . LYS A 1 191 ? -13.438 -5.011 6.361 1.00 85.25 191 LYS A N 1
ATOM 1461 C CA . LYS A 1 191 ? -13.773 -4.441 5.035 1.00 85.25 191 LYS A CA 1
ATOM 1462 C C . LYS A 1 191 ? -13.000 -3.163 4.676 1.00 85.25 191 LYS A C 1
ATOM 1464 O O . LYS A 1 191 ? -12.826 -2.859 3.506 1.00 85.25 191 LYS A O 1
ATOM 1469 N N . ARG A 1 192 ? -12.536 -2.401 5.674 1.00 82.56 192 ARG A N 1
ATOM 1470 C CA . ARG A 1 192 ? -11.703 -1.204 5.457 1.00 82.56 192 ARG A CA 1
ATOM 1471 C C . ARG A 1 192 ? -10.252 -1.560 5.112 1.00 82.56 192 ARG A C 1
ATOM 1473 O O . ARG A 1 192 ? -9.610 -0.817 4.385 1.00 82.56 192 ARG A O 1
ATOM 1480 N N . CYS A 1 193 ? -9.738 -2.665 5.654 1.00 80.81 193 CYS A N 1
ATOM 1481 C CA . CYS A 1 193 ? -8.371 -3.141 5.414 1.00 80.81 193 CYS A CA 1
ATOM 1482 C C . CYS A 1 193 ? -8.266 -4.047 4.183 1.00 80.81 193 CYS A C 1
ATOM 1484 O O . CYS A 1 193 ? -7.179 -4.198 3.642 1.00 80.81 193 CYS A O 1
ATOM 1486 N N . VAL A 1 194 ? -9.376 -4.656 3.765 1.00 78.12 194 VAL A N 1
ATOM 1487 C CA . VAL A 1 194 ? -9.491 -5.416 2.517 1.00 78.12 194 VAL A CA 1
ATOM 1488 C C . VAL A 1 194 ? -10.687 -4.841 1.763 1.00 78.12 194 VAL A C 1
ATOM 1490 O O . VAL A 1 194 ? -11.795 -5.374 1.886 1.00 78.12 194 VAL A O 1
ATOM 1493 N N . PRO A 1 195 ? -10.510 -3.693 1.081 1.00 60.47 195 PRO A N 1
ATOM 1494 C CA . PRO A 1 195 ? -11.565 -3.155 0.239 1.00 60.47 195 PRO A CA 1
ATOM 1495 C C . PRO A 1 195 ? -11.906 -4.179 -0.854 1.00 60.47 195 PRO A C 1
ATOM 1497 O O . PRO A 1 195 ? -11.019 -4.919 -1.289 1.00 60.47 195 PRO A O 1
ATOM 1500 N N . PRO A 1 196 ? -13.174 -4.251 -1.292 1.00 57.69 196 PRO A N 1
ATOM 1501 C CA . PRO A 1 196 ? -13.519 -5.063 -2.449 1.00 57.69 196 PRO A CA 1
ATOM 1502 C C . PRO A 1 196 ? -12.682 -4.618 -3.660 1.00 57.69 196 PRO A C 1
ATOM 1504 O O . PRO A 1 196 ? -12.302 -3.441 -3.724 1.00 57.69 196 PRO A O 1
ATOM 1507 N N . PRO A 1 197 ? -12.401 -5.522 -4.618 1.00 54.56 197 PRO A N 1
ATOM 1508 C CA . PRO A 1 197 ? -11.835 -5.111 -5.896 1.00 54.56 197 PRO A CA 1
ATOM 1509 C C . PRO A 1 197 ? -12.685 -3.971 -6.466 1.00 54.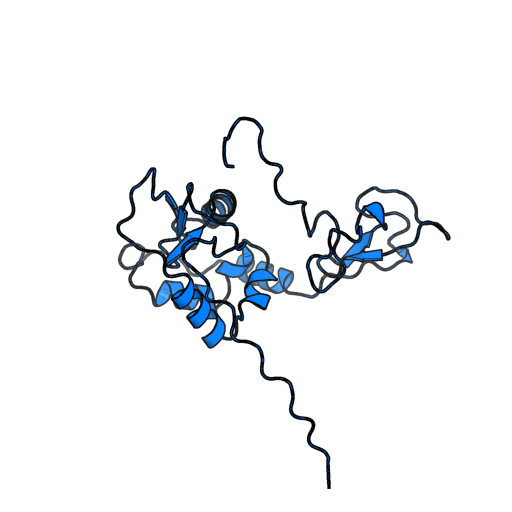56 197 PRO A C 1
ATOM 1511 O O . PRO A 1 197 ? -13.912 -3.962 -6.296 1.00 54.56 197 PRO A O 1
ATOM 1514 N N . ALA A 1 198 ? -12.025 -2.974 -7.060 1.00 48.03 198 ALA A N 1
ATOM 1515 C CA . ALA A 1 198 ? -12.720 -1.851 -7.673 1.00 4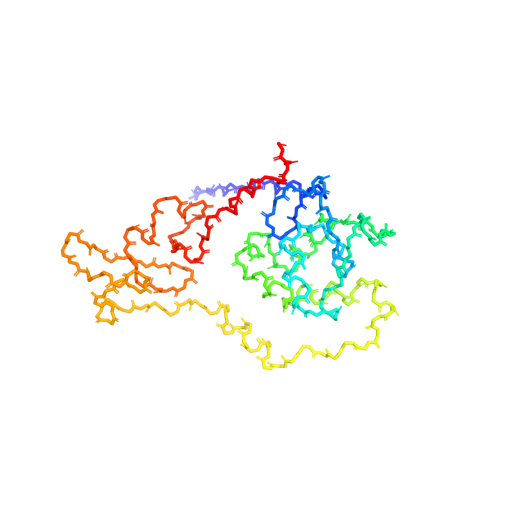8.03 198 ALA A CA 1
ATOM 1516 C C . ALA A 1 198 ? -13.778 -2.413 -8.630 1.00 48.03 198 ALA A C 1
ATOM 1518 O O . ALA A 1 198 ? -13.477 -3.288 -9.442 1.00 48.03 198 ALA A O 1
ATOM 1519 N N . ARG A 1 199 ? -15.031 -1.971 -8.483 1.00 46.47 199 ARG A N 1
ATOM 1520 C CA . ARG A 1 199 ? -16.080 -2.366 -9.426 1.00 46.47 199 ARG A CA 1
ATOM 1521 C C . ARG A 1 199 ? -15.661 -1.872 -10.807 1.00 46.47 199 ARG A C 1
ATOM 1523 O O . ARG A 1 199 ? -15.202 -0.736 -10.921 1.00 46.47 199 ARG A O 1
ATOM 1530 N N . SER A 1 200 ? -15.836 -2.707 -11.826 1.00 46.34 200 SER A N 1
ATOM 1531 C CA . SER A 1 200 ? -15.734 -2.274 -13.217 1.00 46.34 200 SER A CA 1
ATOM 1532 C C . SER A 1 200 ? -16.655 -1.071 -13.414 1.00 46.34 200 SER A C 1
ATOM 1534 O O . SER A 1 200 ? -17.845 -1.145 -13.094 1.00 46.34 200 SER A O 1
ATOM 1536 N N . ILE A 1 201 ? -16.103 0.048 -13.877 1.00 38.50 201 ILE A N 1
ATOM 1537 C CA . ILE A 1 201 ? -16.882 1.246 -14.187 1.00 38.50 201 ILE A CA 1
ATOM 1538 C C . ILE A 1 201 ? -17.608 0.966 -15.510 1.00 38.50 201 ILE A C 1
ATOM 1540 O O . ILE A 1 201 ? -16.931 0.750 -16.518 1.00 38.50 201 ILE A O 1
ATOM 1544 N N . PRO A 1 202 ? -18.954 0.937 -15.546 1.00 33.81 202 PRO A N 1
ATOM 1545 C CA . PRO A 1 202 ? -19.679 0.752 -16.799 1.00 33.81 202 PRO A CA 1
ATOM 1546 C C . PRO A 1 202 ? -19.325 1.889 -17.767 1.00 33.81 202 PRO A C 1
ATOM 1548 O O . PRO A 1 202 ? -19.466 3.056 -17.409 1.00 33.81 202 PRO A O 1
ATOM 1551 N N . GLY A 1 203 ? -18.837 1.553 -18.965 1.00 41.38 203 GLY A N 1
ATOM 1552 C CA . GLY A 1 203 ? -18.429 2.522 -19.997 1.00 41.38 203 GLY A CA 1
ATOM 1553 C C . GLY A 1 203 ? -16.923 2.593 -20.281 1.00 41.38 203 GLY A C 1
ATOM 1554 O O . GLY A 1 203 ? -16.529 3.187 -21.278 1.00 41.38 203 GLY A O 1
ATOM 1555 N N . LEU A 1 204 ? -16.081 1.948 -19.471 1.00 42.44 204 LEU A N 1
ATOM 1556 C CA . LEU A 1 204 ? -14.663 1.721 -19.775 1.00 42.44 204 LEU A CA 1
ATOM 1557 C C . LEU A 1 204 ? -14.500 0.254 -20.180 1.00 42.44 204 LEU A C 1
ATOM 1559 O O . LEU A 1 204 ? -14.302 -0.610 -19.331 1.00 42.44 204 LEU A O 1
ATOM 1563 N N . GLY A 1 205 ? -14.707 -0.035 -21.467 1.00 39.53 205 GLY A N 1
ATOM 1564 C CA . GLY A 1 205 ? -14.681 -1.388 -22.024 1.00 39.53 205 GLY A CA 1
ATOM 1565 C C . GLY A 1 205 ? -13.319 -2.063 -21.878 1.00 39.53 205 GLY A C 1
ATOM 1566 O O . GLY A 1 205 ? -12.473 -1.948 -22.756 1.00 39.53 205 GLY A O 1
ATOM 1567 N N . LEU A 1 206 ? -13.129 -2.787 -20.780 1.00 36.41 206 LEU A N 1
ATOM 1568 C CA . LEU A 1 206 ? -12.040 -3.737 -20.587 1.00 36.41 206 LEU A CA 1
ATOM 1569 C C . LEU A 1 206 ? -12.695 -5.090 -20.290 1.00 36.41 206 LEU A C 1
ATOM 1571 O O . LEU A 1 206 ? -13.146 -5.329 -19.168 1.00 36.41 206 LEU A O 1
ATOM 1575 N N . THR A 1 207 ? -12.852 -5.891 -21.347 1.00 36.53 207 THR A N 1
ATOM 1576 C CA . THR A 1 207 ? -13.266 -7.305 -21.308 1.00 36.53 207 THR A CA 1
ATOM 1577 C C . THR A 1 207 ? -12.125 -8.190 -20.848 1.00 36.53 207 THR A C 1
ATOM 1579 O O . THR A 1 207 ? -11.000 -7.945 -21.340 1.00 36.53 207 THR A O 1
#

Secondary structure (DSSP, 8-state):
-----PPPPPPPPPP--TTB-TTT--B-SSS-EEETTTTEEE-HHHHHHHHHT-TTT--EEETTTT--SSPP-HHHHHHHHHHTT--HHHHHHS-TTGGGGSHHHHHHHHHSGGGTT----PPP-HHHHHHHHHHHSPP-PPPGGG-SB-TTT-PBP-SSS--EE-TTT--EE-TTTS-GGGGSSSS---TTTSPPPPPPPTTS---

Sequence (207 aa):
MSRDAAQPSAAPAAALDDACCFDCGAACAHDRWLCATHNVSLCISCAGVHRALGAGISFVRSERLDGCETASDNAAFAAYLEAHGVPRRDWLAAGRVSRYYTPAADLWRRRSDATARLRAVEPPDPELVKRYEAAKAPPIWTPDKDAPACQLCRRKFTTYYRRHHCRACGRCVCCDCSPKVCWQTTSRRCKRCVPPPARSIPGLGLT

pLDDT: mean 74.34, std 18.02, range [30.81, 96.75]

Organism: NCBI:txid35677